Protein AF-A0A401PCK9-F1 (afdb_monomer)

Nearest PDB structures (foldseek):
  6ysl-assembly1_C  TM=2.835E-01  e=2.774E+00  Bacillus subtilis subsp. subtilis str. 168

Radius of gyration: 21.52 Å; Cα contacts (8 Å, |Δi|>4): 131; chains: 1; bounding box: 52×56×53 Å

Organism: Scyliorhinus torazame (NCBI:txid75743)

Structure (mmCIF, N/CA/C/O backbone):
data_AF-A0A401PCK9-F1
#
_entry.id   AF-A0A401PCK9-F1
#
loop_
_atom_site.group_PDB
_atom_site.id
_atom_site.type_symbol
_atom_site.label_atom_id
_atom_site.label_alt_id
_atom_site.label_comp_id
_atom_site.label_asym_id
_atom_site.label_entity_id
_atom_site.label_seq_id
_atom_site.pdbx_PDB_ins_code
_atom_site.Cartn_x
_atom_site.Cartn_y
_atom_site.Cartn_z
_atom_site.occupancy
_atom_site.B_iso_or_equiv
_atom_site.auth_seq_id
_atom_site.auth_comp_id
_atom_site.auth_asym_id
_atom_site.auth_atom_id
_atom_site.pdbx_PDB_model_num
ATOM 1 N N . MET A 1 1 ? -0.688 10.732 -15.280 1.00 54.59 1 MET A N 1
ATOM 2 C CA . MET A 1 1 ? -0.640 11.446 -13.980 1.00 54.59 1 MET A CA 1
ATOM 3 C C . MET A 1 1 ? -1.470 10.743 -12.909 1.00 54.59 1 MET A C 1
ATOM 5 O O . MET A 1 1 ? -0.905 10.437 -11.878 1.00 54.59 1 MET A O 1
ATOM 9 N N . PHE A 1 2 ? -2.754 10.419 -13.113 1.00 67.50 2 PHE A N 1
ATOM 10 C CA . PHE A 1 2 ? -3.545 9.745 -12.060 1.00 67.50 2 PHE A CA 1
ATOM 11 C C . PHE A 1 2 ? -3.140 8.286 -11.772 1.00 67.50 2 PHE A C 1
ATOM 13 O O . PHE A 1 2 ? -3.312 7.816 -10.654 1.00 67.50 2 PHE A O 1
ATOM 20 N N . THR A 1 3 ? -2.485 7.621 -12.725 1.00 71.81 3 THR A N 1
ATOM 21 C CA . THR A 1 3 ? -2.000 6.238 -12.604 1.00 71.81 3 THR A CA 1
ATOM 22 C C . THR A 1 3 ? -0.898 6.026 -11.563 1.00 71.81 3 THR A C 1
ATOM 24 O O . THR A 1 3 ? -0.708 4.899 -11.126 1.00 71.81 3 THR A O 1
ATOM 27 N N . VAL A 1 4 ? -0.185 7.075 -11.123 1.00 85.19 4 VAL A N 1
ATOM 28 C CA . VAL A 1 4 ? 0.863 6.934 -10.089 1.00 85.19 4 VAL A CA 1
ATOM 29 C C . VAL A 1 4 ? 0.316 7.024 -8.665 1.00 85.19 4 VAL A C 1
ATOM 31 O O . VAL A 1 4 ? 1.001 6.658 -7.713 1.00 85.19 4 VAL A O 1
ATOM 34 N N . VAL A 1 5 ? -0.914 7.519 -8.495 1.00 87.62 5 VAL A N 1
ATOM 35 C CA . VAL A 1 5 ? -1.507 7.729 -7.169 1.00 87.62 5 VAL A CA 1
ATOM 36 C C . VAL A 1 5 ? -1.658 6.411 -6.395 1.00 87.62 5 VAL A C 1
ATOM 38 O O . VAL A 1 5 ? -1.273 6.401 -5.226 1.00 87.62 5 VAL A O 1
ATOM 41 N N . PRO A 1 6 ? -2.120 5.293 -6.995 1.00 87.19 6 PRO A N 1
ATOM 42 C CA . PRO A 1 6 ? -2.115 3.984 -6.339 1.00 87.19 6 PRO A CA 1
ATOM 43 C C . PRO A 1 6 ? -0.727 3.562 -5.842 1.00 87.19 6 PRO A C 1
ATOM 45 O O . PRO A 1 6 ? -0.584 3.175 -4.686 1.00 87.19 6 PRO A O 1
ATOM 48 N N . THR A 1 7 ? 0.314 3.720 -6.663 1.00 89.75 7 THR A N 1
ATOM 49 C CA . THR A 1 7 ? 1.704 3.412 -6.287 1.00 89.75 7 THR A CA 1
ATOM 50 C C . THR A 1 7 ? 2.162 4.237 -5.087 1.00 89.75 7 THR A C 1
ATOM 52 O O . THR A 1 7 ? 2.771 3.702 -4.163 1.00 89.75 7 THR A O 1
ATOM 55 N N . ILE A 1 8 ? 1.822 5.530 -5.053 1.00 91.88 8 ILE A N 1
ATOM 56 C CA . ILE A 1 8 ? 2.106 6.402 -3.904 1.00 91.88 8 ILE A CA 1
ATOM 57 C C . ILE A 1 8 ? 1.331 5.923 -2.668 1.00 91.88 8 ILE A C 1
ATOM 59 O O . ILE A 1 8 ? 1.905 5.827 -1.587 1.00 91.88 8 ILE A O 1
ATOM 63 N N . CYS A 1 9 ? 0.049 5.575 -2.810 1.00 91.56 9 CYS A N 1
ATOM 64 C CA . CYS A 1 9 ? -0.764 5.055 -1.706 1.00 91.56 9 CYS A CA 1
ATOM 65 C C . CYS A 1 9 ? -0.157 3.781 -1.115 1.00 91.56 9 CYS A C 1
ATOM 67 O O . CYS A 1 9 ? -0.025 3.677 0.102 1.00 91.56 9 CYS A O 1
ATOM 69 N N . PHE A 1 10 ? 0.260 2.850 -1.971 1.00 90.62 10 PHE A N 1
ATOM 70 C CA . PHE A 1 10 ? 0.933 1.629 -1.549 1.00 90.62 10 PHE A CA 1
ATOM 71 C C . PHE A 1 10 ? 2.265 1.930 -0.849 1.00 90.62 10 PHE A C 1
ATOM 73 O O . PHE A 1 10 ? 2.509 1.435 0.249 1.00 90.62 10 PHE A O 1
ATOM 80 N N . GLY A 1 11 ? 3.096 2.801 -1.432 1.00 91.94 11 GLY A N 1
ATOM 81 C CA . GLY A 1 11 ? 4.399 3.167 -0.870 1.00 91.94 11 GLY A CA 1
ATOM 82 C C . GLY A 1 11 ? 4.316 3.841 0.504 1.00 91.94 11 GLY A C 1
ATOM 83 O O . GLY A 1 11 ? 5.174 3.614 1.352 1.00 91.94 11 GLY A O 1
ATOM 84 N N . PHE A 1 12 ? 3.272 4.633 0.762 1.00 92.19 12 PHE A N 1
ATOM 85 C CA . PHE A 1 12 ? 3.059 5.319 2.046 1.00 92.19 12 PHE A CA 1
ATOM 86 C C . PHE A 1 12 ? 2.080 4.597 2.987 1.00 92.19 12 PHE A C 1
ATOM 88 O O . PHE A 1 12 ? 1.653 5.155 4.003 1.00 92.19 12 PHE A O 1
ATOM 95 N N . GLN A 1 13 ? 1.726 3.344 2.702 1.00 91.50 13 GLN A N 1
ATOM 96 C CA . GLN A 1 13 ? 0.877 2.551 3.584 1.00 91.50 13 GLN A CA 1
ATOM 97 C C . GLN A 1 13 ? 1.653 2.090 4.829 1.00 91.50 13 GLN A C 1
ATOM 99 O O . GLN A 1 13 ? 2.280 1.035 4.851 1.00 91.50 13 GLN A O 1
ATOM 104 N N . CYS A 1 14 ? 1.564 2.862 5.913 1.00 90.50 14 CYS A N 1
ATOM 105 C CA . CYS A 1 14 ? 2.143 2.503 7.216 1.00 90.50 14 CYS A CA 1
ATOM 106 C C . CYS A 1 14 ? 1.106 2.370 8.346 1.00 90.50 14 CYS A C 1
ATOM 108 O O . CYS A 1 14 ? 1.444 1.998 9.472 1.00 90.50 14 CYS A O 1
ATOM 110 N N . HIS A 1 15 ? -0.159 2.704 8.078 1.00 89.44 15 HIS A N 1
ATOM 111 C CA . HIS A 1 15 ? -1.202 2.812 9.101 1.00 89.44 15 HIS A CA 1
ATOM 112 C C . HIS A 1 15 ? -1.562 1.465 9.747 1.00 89.44 15 HIS A C 1
ATOM 114 O O . HIS A 1 15 ? -1.910 1.452 10.924 1.00 89.44 15 HIS A O 1
ATOM 120 N N . GLU A 1 16 ? -1.386 0.341 9.050 1.00 85.00 16 GLU A N 1
ATOM 121 C CA . GLU A 1 16 ? -1.619 -1.012 9.585 1.00 85.00 16 GLU A CA 1
ATOM 122 C C . GLU A 1 16 ? -0.801 -1.298 10.857 1.00 85.00 16 GLU A C 1
ATOM 124 O O . GLU A 1 16 ? -1.295 -1.868 11.828 1.00 85.00 16 GLU A O 1
ATOM 129 N N . ALA A 1 17 ? 0.449 -0.829 10.906 1.00 87.25 17 ALA A N 1
ATOM 130 C CA . ALA A 1 17 ? 1.318 -1.011 12.068 1.00 87.25 17 ALA A CA 1
ATOM 131 C C . ALA A 1 17 ? 1.144 0.090 13.128 1.00 87.25 17 ALA A C 1
ATOM 133 O O . ALA A 1 17 ? 1.664 -0.029 14.240 1.00 87.25 17 ALA A O 1
ATOM 134 N N . SER A 1 18 ? 0.420 1.167 12.810 1.00 89.00 18 SER A N 1
ATOM 135 C CA . SER A 1 18 ? 0.382 2.381 13.631 1.00 89.00 18 SER A CA 1
ATOM 136 C C . SER A 1 18 ? -0.155 2.138 15.040 1.00 89.00 18 SER A C 1
ATOM 138 O O . SER A 1 18 ? 0.431 2.618 16.008 1.00 89.00 18 SER A O 1
ATOM 140 N N . VAL A 1 19 ? -1.210 1.331 15.177 1.00 88.19 19 VAL A N 1
ATOM 141 C CA . VAL A 1 19 ? -1.826 1.003 16.471 1.00 88.19 19 VAL A CA 1
ATOM 142 C C . VAL A 1 19 ? -0.868 0.194 17.344 1.00 88.19 19 VAL A C 1
ATOM 144 O O . VAL A 1 19 ? -0.685 0.508 18.523 1.00 88.19 19 VAL A O 1
ATOM 147 N N . ALA A 1 20 ? -0.206 -0.812 16.766 1.00 87.75 20 ALA A N 1
ATOM 148 C CA . ALA A 1 20 ? 0.771 -1.631 17.477 1.00 87.75 20 ALA A CA 1
ATOM 149 C C . ALA A 1 20 ? 1.975 -0.789 17.932 1.00 87.75 20 ALA A C 1
ATOM 151 O O . ALA A 1 20 ? 2.364 -0.851 19.103 1.00 87.75 20 ALA A O 1
ATOM 152 N N . ILE A 1 21 ? 2.506 0.063 17.048 1.00 90.75 21 ILE A N 1
ATOM 153 C CA . ILE A 1 21 ? 3.607 0.981 17.364 1.00 90.75 21 ILE A CA 1
ATOM 154 C C . ILE A 1 21 ? 3.182 1.943 18.475 1.00 90.75 21 ILE A C 1
ATOM 156 O O . ILE A 1 21 ? 3.871 2.037 19.490 1.00 90.75 21 ILE A O 1
ATOM 160 N N . TYR A 1 22 ? 2.023 2.592 18.337 1.00 92.25 22 TYR A N 1
ATOM 161 C CA . TYR A 1 22 ? 1.493 3.529 19.326 1.00 92.25 22 TYR A CA 1
ATOM 162 C C . TYR A 1 22 ? 1.326 2.875 20.703 1.00 92.25 22 TYR A C 1
ATOM 164 O O . TYR A 1 22 ? 1.751 3.436 21.717 1.00 92.25 22 TYR A O 1
ATOM 172 N N . SER A 1 23 ? 0.781 1.655 20.746 1.00 91.38 23 SER A N 1
ATOM 173 C CA . SER A 1 23 ? 0.626 0.885 21.985 1.00 91.38 23 SER A CA 1
ATOM 174 C C . SER A 1 23 ? 1.968 0.517 22.634 1.00 91.38 23 SER A C 1
ATOM 176 O O . SER A 1 23 ? 2.069 0.462 23.862 1.00 91.38 23 SER A O 1
ATOM 178 N N . SER A 1 24 ? 3.021 0.350 21.834 1.00 92.06 24 SER A N 1
ATOM 179 C CA . SER A 1 24 ? 4.366 -0.010 22.298 1.00 92.06 24 SER A CA 1
ATOM 180 C C . SER A 1 24 ? 5.204 1.200 22.726 1.00 92.06 24 SER A C 1
ATOM 182 O O . SER A 1 24 ? 6.251 1.036 23.353 1.00 92.06 24 SER A O 1
ATOM 184 N N . MET A 1 25 ? 4.767 2.430 22.434 1.00 92.44 25 MET A N 1
ATOM 185 C CA . MET A 1 25 ? 5.509 3.631 22.817 1.00 92.44 25 MET A CA 1
ATOM 186 C C . MET A 1 25 ? 5.483 3.865 24.328 1.00 92.44 25 MET A C 1
ATOM 188 O O . MET A 1 25 ? 4.434 3.819 24.975 1.00 92.44 25 MET A O 1
ATOM 192 N N . ARG A 1 26 ? 6.644 4.242 24.879 1.00 93.75 26 ARG A N 1
ATOM 193 C CA . ARG A 1 26 ? 6.779 4.650 26.286 1.00 93.75 26 ARG A CA 1
ATOM 194 C C . ARG A 1 26 ? 5.942 5.889 26.616 1.00 93.75 26 ARG A C 1
ATOM 196 O O . ARG A 1 26 ? 5.363 5.969 27.693 1.00 93.75 26 ARG A O 1
ATOM 203 N N . ASN A 1 27 ? 5.892 6.863 25.707 1.00 92.50 27 ASN A N 1
ATOM 204 C CA . ASN A 1 27 ? 5.105 8.084 25.868 1.00 92.50 27 ASN A CA 1
ATOM 205 C C . ASN A 1 27 ? 3.959 8.101 24.850 1.00 92.50 27 ASN A C 1
ATOM 207 O O . ASN A 1 27 ? 4.177 8.389 23.677 1.00 92.50 27 ASN A O 1
ATOM 211 N N . ARG A 1 28 ? 2.740 7.828 25.325 1.00 93.19 28 ARG A N 1
ATOM 212 C CA . ARG A 1 28 ? 1.525 7.697 24.503 1.00 93.19 28 ARG A CA 1
ATOM 213 C C . ARG A 1 28 ? 0.746 9.011 24.329 1.00 93.19 28 ARG A C 1
ATOM 215 O O . ARG A 1 28 ? -0.429 8.991 23.971 1.00 93.19 28 ARG A O 1
ATOM 222 N N . LYS A 1 29 ? 1.357 10.174 24.584 1.00 94.44 29 LYS A N 1
ATOM 223 C CA . LYS A 1 29 ? 0.708 11.473 24.321 1.00 94.44 29 LYS A CA 1
ATOM 224 C C . LYS A 1 29 ? 0.431 11.638 22.823 1.00 94.44 29 LYS A C 1
ATOM 226 O O . LYS A 1 29 ? 1.327 11.433 22.009 1.00 94.44 29 LYS A O 1
ATOM 231 N N . LEU A 1 30 ? -0.780 12.078 22.472 1.00 91.88 30 LEU A N 1
ATOM 232 C CA . LEU A 1 30 ? -1.199 12.243 21.074 1.00 91.88 30 LEU A CA 1
ATOM 233 C C . LEU A 1 30 ? -0.306 13.228 20.304 1.00 91.88 30 LEU A C 1
ATOM 235 O O . LEU A 1 30 ? 0.069 12.957 19.171 1.00 91.88 30 LEU A O 1
ATOM 239 N N . SER A 1 31 ? 0.105 14.332 20.933 1.00 94.12 31 SER A N 1
ATOM 240 C CA . SER A 1 31 ? 1.025 15.299 20.318 1.00 94.12 31 SER A CA 1
ATOM 241 C C . SER A 1 31 ? 2.385 14.688 19.974 1.00 94.12 31 SER A C 1
ATOM 243 O O . SER A 1 31 ? 2.948 14.982 18.924 1.00 94.12 31 SER A O 1
ATOM 245 N N . HIS A 1 32 ? 2.894 13.800 20.831 1.00 94.00 32 HIS A N 1
ATOM 246 C CA . HIS A 1 32 ? 4.152 13.100 20.589 1.00 94.00 32 HIS A CA 1
ATOM 247 C C . HIS A 1 32 ? 4.010 12.067 19.466 1.00 94.00 32 HIS A C 1
ATOM 249 O O . HIS A 1 32 ? 4.867 11.995 18.591 1.00 94.00 32 HIS A O 1
ATOM 255 N N . TRP A 1 33 ? 2.902 11.323 19.452 1.00 94.44 33 TRP A N 1
ATOM 256 C CA . TRP A 1 33 ? 2.575 10.397 18.368 1.00 94.44 33 TRP A CA 1
ATOM 257 C C . TRP A 1 33 ? 2.499 11.098 17.006 1.00 94.44 33 TRP A C 1
ATOM 259 O O . TRP A 1 33 ? 3.117 10.636 16.047 1.00 94.44 33 TRP A O 1
ATOM 269 N N . ILE A 1 34 ? 1.787 12.228 16.934 1.00 94.38 34 ILE A N 1
ATOM 270 C CA . ILE A 1 34 ? 1.661 13.024 15.706 1.00 94.38 34 ILE A CA 1
ATOM 271 C C . ILE A 1 34 ? 3.038 13.508 15.251 1.00 94.38 34 ILE A C 1
ATOM 273 O O . ILE A 1 34 ? 3.374 13.347 14.083 1.00 94.38 34 ILE A O 1
ATOM 277 N N . LEU A 1 35 ? 3.855 14.042 16.166 1.00 95.38 35 LEU A N 1
ATOM 278 C CA . LEU A 1 35 ? 5.199 14.518 15.838 1.00 95.38 35 LEU A CA 1
ATOM 279 C C . LEU A 1 35 ? 6.074 13.403 15.250 1.00 95.38 35 LEU A C 1
ATOM 281 O O . LEU A 1 35 ? 6.650 13.594 14.183 1.00 95.38 35 LEU A O 1
ATOM 285 N N . ILE A 1 36 ? 6.153 12.243 15.914 1.00 94.94 36 ILE A N 1
ATOM 286 C CA . ILE A 1 36 ? 6.943 11.102 15.423 1.00 94.94 36 ILE A CA 1
ATOM 287 C C . ILE A 1 36 ? 6.430 10.661 14.051 1.00 94.94 36 ILE A C 1
ATOM 289 O O . ILE A 1 36 ? 7.220 10.522 13.124 1.00 94.94 36 ILE A O 1
ATOM 293 N N . SER A 1 37 ? 5.114 10.499 13.906 1.00 94.44 37 SER A N 1
ATOM 294 C CA . SER A 1 37 ? 4.505 10.034 12.657 1.00 94.44 37 SER A CA 1
ATOM 295 C C . SER A 1 37 ? 4.802 10.980 11.494 1.00 94.44 37 SER A C 1
ATOM 297 O O . SER A 1 37 ? 5.220 10.533 10.430 1.00 94.44 37 SER A O 1
ATOM 299 N N . VAL A 1 38 ? 4.648 12.293 11.698 1.00 95.69 38 VAL A N 1
ATOM 300 C CA . VAL A 1 38 ? 4.929 13.305 10.668 1.00 95.69 38 VAL A CA 1
ATOM 301 C C . VAL A 1 38 ? 6.409 13.306 10.291 1.00 95.69 38 VAL A C 1
ATOM 303 O O . VAL A 1 38 ? 6.727 13.304 9.104 1.00 95.69 38 VAL A O 1
ATOM 306 N N . LEU A 1 39 ? 7.319 13.255 11.267 1.00 96.69 39 LEU A N 1
ATOM 307 C CA . LEU A 1 39 ? 8.759 13.208 10.993 1.00 96.69 39 LEU A CA 1
ATOM 308 C C . LEU A 1 39 ? 9.153 11.941 10.223 1.00 96.69 39 LEU A C 1
ATOM 310 O O . LEU A 1 39 ? 9.923 12.026 9.267 1.00 96.69 39 LEU A O 1
ATOM 314 N N . SER A 1 40 ? 8.592 10.784 10.585 1.00 95.81 40 SER A N 1
ATOM 315 C CA . SER A 1 40 ? 8.800 9.533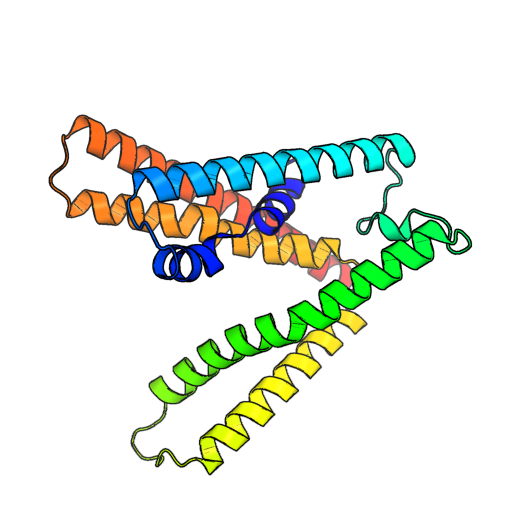 9.852 1.00 95.81 40 SER A CA 1
ATOM 316 C C . SER A 1 40 ? 8.291 9.625 8.413 1.00 95.81 40 SER A C 1
ATOM 318 O O . SER A 1 40 ? 9.006 9.229 7.496 1.00 95.81 40 SER A O 1
ATOM 320 N N . MET A 1 41 ? 7.105 10.197 8.187 1.00 95.25 41 MET A N 1
ATOM 321 C CA . MET A 1 41 ? 6.557 10.363 6.835 1.00 95.25 41 MET A CA 1
ATOM 322 C C . MET A 1 41 ? 7.374 11.336 5.982 1.00 95.25 41 MET A C 1
ATOM 324 O O . MET A 1 41 ? 7.590 11.068 4.802 1.00 95.25 41 MET A O 1
ATOM 328 N N . ILE A 1 42 ? 7.882 12.428 6.565 1.00 97.00 42 ILE A N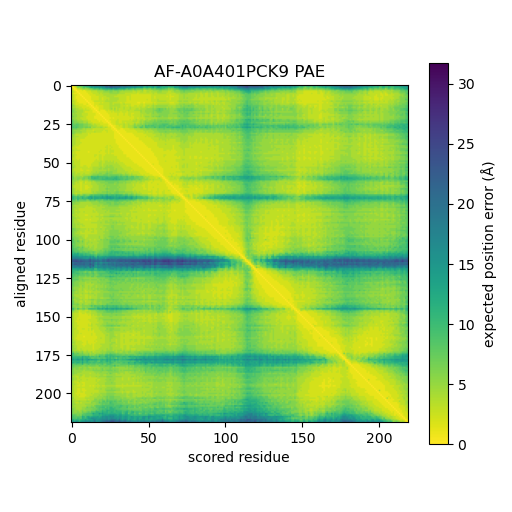 1
ATOM 329 C CA . ILE A 1 42 ? 8.790 13.351 5.868 1.00 97.00 42 ILE A CA 1
ATOM 330 C C . ILE A 1 42 ? 10.085 12.630 5.476 1.00 97.00 42 ILE A C 1
ATOM 332 O O . ILE A 1 42 ? 10.540 12.771 4.344 1.00 97.00 42 ILE A O 1
ATOM 336 N N . ALA A 1 43 ? 10.661 11.824 6.371 1.00 97.19 43 ALA A N 1
ATOM 337 C CA . ALA A 1 43 ? 11.854 11.043 6.057 1.00 97.19 43 ALA A CA 1
ATOM 338 C C . ALA A 1 43 ? 11.604 10.045 4.910 1.00 97.19 43 ALA A C 1
ATOM 340 O O . ALA A 1 43 ? 12.394 9.997 3.967 1.00 97.19 43 ALA A O 1
ATOM 341 N N . CYS A 1 44 ? 10.484 9.312 4.938 1.00 96.50 44 CYS A N 1
ATOM 342 C CA . CYS A 1 44 ? 10.072 8.430 3.840 1.00 96.50 44 CYS A CA 1
ATOM 343 C C . CYS A 1 44 ? 9.914 9.200 2.523 1.00 96.50 44 CYS A C 1
ATOM 345 O O . CYS A 1 44 ? 10.450 8.778 1.501 1.00 96.50 44 CYS A O 1
ATOM 347 N N . LEU A 1 45 ? 9.248 10.359 2.554 1.00 96.44 45 LEU A N 1
ATOM 348 C CA . LEU A 1 45 ? 9.061 11.212 1.382 1.00 96.44 45 LEU A CA 1
ATOM 349 C C . LEU A 1 45 ? 10.388 11.647 0.770 1.00 96.44 45 LEU A C 1
ATOM 351 O O . LEU A 1 45 ? 10.541 11.571 -0.448 1.00 96.44 45 LEU A O 1
ATOM 355 N N . LEU A 1 46 ? 11.346 12.071 1.591 1.00 97.56 46 LEU A N 1
ATOM 356 C CA . LEU A 1 46 ? 12.665 12.473 1.112 1.00 97.56 46 LEU A CA 1
ATOM 357 C C . LEU A 1 46 ? 13.408 11.295 0.480 1.00 97.56 46 LEU A C 1
ATOM 359 O O . LEU A 1 46 ? 13.903 11.431 -0.635 1.00 97.56 46 LEU A O 1
ATOM 363 N N . ILE A 1 47 ? 13.441 10.134 1.139 1.00 96.94 47 ILE A N 1
ATOM 364 C CA . ILE A 1 47 ? 14.132 8.942 0.622 1.00 96.94 47 ILE A CA 1
ATOM 365 C C . ILE A 1 47 ? 13.511 8.483 -0.703 1.00 96.94 47 ILE A C 1
ATOM 367 O O . ILE A 1 47 ? 14.241 8.246 -1.668 1.00 96.94 47 ILE A O 1
ATOM 371 N N . TYR A 1 48 ? 12.182 8.399 -0.784 1.00 95.31 48 TYR A N 1
ATOM 372 C CA . TYR A 1 48 ? 11.489 7.998 -2.011 1.00 95.31 48 TYR A CA 1
ATOM 373 C C . TYR A 1 48 ? 11.677 9.015 -3.133 1.00 95.31 48 TYR A C 1
ATOM 375 O O . TYR A 1 48 ? 11.965 8.624 -4.261 1.00 95.31 48 TYR A O 1
ATOM 383 N N . SER A 1 49 ? 11.596 10.312 -2.826 1.00 95.44 49 SER A N 1
ATOM 384 C CA . SER A 1 49 ? 11.800 11.367 -3.826 1.00 95.44 49 SER A CA 1
ATOM 385 C C . SER A 1 49 ? 13.228 11.358 -4.358 1.00 95.44 49 SER A C 1
ATOM 387 O O . SER A 1 49 ? 13.424 11.407 -5.565 1.00 95.44 49 SER A O 1
ATOM 389 N N . ILE A 1 50 ? 14.230 11.254 -3.480 1.00 96.50 50 ILE A N 1
ATOM 390 C CA . ILE A 1 50 ? 15.643 11.187 -3.874 1.00 96.50 50 ILE A CA 1
ATOM 391 C C . ILE A 1 50 ? 15.886 9.962 -4.757 1.00 96.50 50 ILE A C 1
ATOM 393 O O . ILE A 1 50 ? 16.447 10.097 -5.841 1.00 96.50 50 ILE A O 1
ATOM 397 N N . THR A 1 51 ? 15.414 8.789 -4.333 1.00 93.44 51 THR A N 1
ATOM 398 C CA . THR A 1 51 ? 15.592 7.538 -5.087 1.00 93.44 51 THR A CA 1
ATOM 399 C C . THR A 1 51 ? 14.915 7.611 -6.457 1.00 93.44 51 THR A C 1
ATOM 401 O O . THR A 1 51 ? 15.536 7.286 -7.466 1.00 93.44 51 THR A O 1
ATOM 404 N N . GLY A 1 52 ? 13.675 8.108 -6.518 1.00 93.00 52 GLY A N 1
ATOM 405 C CA . GLY A 1 52 ? 12.942 8.283 -7.772 1.00 93.00 52 GLY A CA 1
ATOM 406 C C . GLY A 1 52 ? 13.583 9.313 -8.706 1.00 93.00 52 GLY A C 1
ATOM 407 O O . GLY A 1 52 ? 13.701 9.061 -9.903 1.00 93.00 52 GLY A O 1
ATOM 408 N N . MET A 1 53 ? 14.060 10.443 -8.170 1.00 94.38 53 MET A N 1
ATOM 409 C CA . MET A 1 53 ? 14.766 11.463 -8.953 1.00 94.38 53 MET A CA 1
ATOM 410 C C . MET A 1 53 ? 16.057 10.916 -9.559 1.00 94.38 53 MET A C 1
ATOM 412 O O . MET A 1 53 ? 16.273 11.082 -10.755 1.00 94.38 53 MET A O 1
ATOM 416 N N . TYR A 1 54 ? 16.906 10.248 -8.770 1.00 93.62 54 TYR A N 1
ATOM 417 C CA . TYR A 1 54 ? 18.141 9.663 -9.298 1.00 93.62 54 TYR A CA 1
ATOM 418 C C . TYR A 1 54 ? 17.867 8.540 -10.300 1.00 93.62 54 TYR A C 1
ATOM 420 O O . TYR A 1 54 ? 18.563 8.466 -11.311 1.00 93.62 54 TYR A O 1
ATOM 428 N N . GLY A 1 55 ? 16.835 7.721 -10.083 1.00 93.19 55 GLY A N 1
ATOM 429 C CA . GLY A 1 55 ? 16.428 6.716 -11.063 1.00 93.19 55 GLY A CA 1
ATOM 430 C C . GLY A 1 55 ? 16.050 7.333 -12.403 1.00 93.19 55 GLY A C 1
ATOM 431 O O . GLY A 1 55 ? 16.590 6.944 -13.437 1.00 93.19 55 GLY A O 1
ATOM 432 N N . TYR A 1 56 ? 15.210 8.368 -12.379 1.00 92.94 56 TYR A N 1
ATOM 433 C CA . TYR A 1 56 ? 14.811 9.078 -13.591 1.00 92.94 56 TYR A CA 1
ATOM 434 C C . TYR A 1 56 ? 15.979 9.814 -14.261 1.00 92.94 56 TYR A C 1
ATOM 436 O O . TYR A 1 56 ? 16.107 9.783 -15.478 1.00 92.94 56 TYR A O 1
ATOM 444 N N . LEU A 1 57 ? 16.870 10.452 -13.497 1.00 94.88 57 LEU A N 1
ATOM 445 C CA . LEU A 1 57 ? 18.051 11.115 -14.065 1.00 94.88 57 LEU A CA 1
ATOM 446 C C . LEU A 1 57 ? 19.044 10.125 -14.696 1.00 94.88 57 LEU A C 1
ATOM 448 O O . LEU A 1 57 ? 19.766 10.511 -15.610 1.00 94.88 57 LEU A O 1
ATOM 452 N N . THR A 1 58 ? 19.088 8.876 -14.220 1.00 93.31 58 THR A N 1
ATOM 453 C CA . THR A 1 58 ? 20.009 7.848 -14.734 1.00 93.31 58 THR A CA 1
ATOM 454 C C . THR A 1 58 ? 19.471 7.173 -15.995 1.00 93.31 58 THR A C 1
ATOM 456 O O . THR A 1 58 ? 20.217 6.997 -16.953 1.00 93.31 58 THR A O 1
ATOM 459 N N . PHE A 1 59 ? 18.186 6.809 -16.003 1.00 93.31 59 PHE A N 1
ATOM 460 C CA . PHE A 1 59 ? 17.585 5.971 -17.052 1.00 93.31 59 PHE A CA 1
ATOM 461 C C . PHE A 1 59 ? 16.555 6.701 -17.922 1.00 93.31 59 PHE A C 1
ATOM 463 O O . PHE A 1 59 ? 16.090 6.163 -18.923 1.00 93.31 59 PHE A O 1
ATOM 470 N N . GLY A 1 60 ? 16.182 7.930 -17.565 1.00 92.31 60 GLY A N 1
ATOM 471 C CA . GLY A 1 60 ? 15.179 8.705 -18.286 1.00 92.31 60 GLY A CA 1
ATOM 472 C C . GLY A 1 60 ? 13.819 8.008 -18.314 1.00 92.31 60 GLY A C 1
ATOM 473 O O . GLY A 1 60 ? 13.294 7.578 -17.287 1.00 92.31 60 GLY A O 1
ATOM 474 N N . THR A 1 61 ? 13.239 7.923 -19.510 1.00 89.50 61 THR A N 1
ATOM 475 C CA . THR A 1 61 ? 11.938 7.286 -19.757 1.00 89.50 61 THR A CA 1
ATOM 476 C C . THR A 1 61 ? 11.996 5.764 -19.809 1.00 89.50 61 THR A C 1
ATOM 478 O O . THR A 1 61 ? 10.945 5.137 -19.733 1.00 89.50 61 THR A O 1
ATOM 481 N N . ASP A 1 62 ? 13.191 5.180 -19.905 1.00 90.62 62 ASP A N 1
ATOM 482 C CA . ASP A 1 62 ? 13.386 3.736 -20.085 1.00 90.62 62 ASP A CA 1
ATOM 483 C C . ASP A 1 62 ? 13.563 3.000 -18.744 1.00 90.62 62 ASP A C 1
ATOM 485 O O . ASP A 1 62 ? 13.946 1.831 -18.704 1.00 90.62 62 ASP A O 1
ATOM 489 N N . VAL A 1 63 ? 13.299 3.685 -17.626 1.00 91.31 63 VAL A N 1
ATOM 490 C CA . VAL A 1 63 ? 13.365 3.100 -16.286 1.00 91.31 63 VAL A CA 1
ATOM 491 C C . VAL A 1 63 ? 12.332 1.980 -16.137 1.00 91.31 63 VAL A C 1
ATOM 493 O O . VAL A 1 63 ? 11.135 2.172 -16.360 1.00 91.31 63 VAL A O 1
ATOM 496 N N . ALA A 1 64 ? 12.795 0.800 -15.736 1.00 90.75 64 ALA A N 1
ATOM 497 C CA . ALA A 1 64 ? 11.918 -0.321 -15.436 1.00 90.75 64 ALA A CA 1
ATOM 498 C C . ALA A 1 64 ? 11.153 -0.091 -14.121 1.00 90.75 64 ALA A C 1
ATOM 500 O O . ALA A 1 64 ? 11.595 0.640 -13.234 1.00 90.75 64 ALA A O 1
ATOM 501 N N . ALA A 1 65 ? 10.021 -0.782 -13.977 1.00 87.81 65 ALA A N 1
ATOM 502 C CA . ALA A 1 65 ? 9.210 -0.792 -12.760 1.00 87.81 65 ALA A CA 1
ATOM 503 C C . ALA A 1 65 ? 10.016 -1.128 -11.496 1.00 87.81 65 ALA A C 1
ATOM 505 O O . ALA A 1 65 ? 9.871 -0.486 -10.455 1.00 87.81 65 ALA A O 1
ATOM 506 N N . ASP A 1 66 ? 10.894 -2.126 -11.616 1.00 90.44 66 ASP A N 1
ATOM 507 C CA . ASP A 1 66 ? 11.966 -2.381 -10.667 1.00 90.44 66 ASP A CA 1
ATOM 508 C C . ASP A 1 66 ? 13.246 -1.707 -11.172 1.00 90.44 66 ASP A C 1
ATOM 510 O O . ASP A 1 66 ? 13.885 -2.157 -12.127 1.00 90.44 66 ASP A O 1
ATOM 514 N N . ILE A 1 67 ? 13.644 -0.627 -10.504 1.00 91.19 67 ILE A N 1
ATOM 515 C CA . ILE A 1 67 ? 14.848 0.131 -10.852 1.00 91.19 67 ILE A CA 1
ATOM 516 C C . ILE A 1 67 ? 16.115 -0.737 -10.836 1.00 91.19 67 ILE A C 1
ATOM 518 O O . ILE A 1 67 ? 17.029 -0.494 -11.622 1.00 91.19 67 ILE A O 1
ATOM 522 N N . LEU A 1 68 ? 16.180 -1.782 -9.999 1.00 90.81 68 LEU A N 1
ATOM 523 C CA . LEU A 1 68 ? 17.341 -2.675 -9.948 1.00 90.81 68 LEU A CA 1
ATOM 524 C C . LEU A 1 68 ? 17.500 -3.488 -11.236 1.00 90.81 68 LEU A C 1
ATOM 526 O O . LEU A 1 68 ? 18.622 -3.890 -11.550 1.00 90.81 68 LEU A O 1
ATOM 530 N N . MET A 1 69 ? 16.416 -3.694 -11.989 1.00 90.25 69 MET A N 1
ATOM 531 C CA . MET A 1 69 ? 16.425 -4.355 -13.298 1.00 90.25 69 MET A CA 1
ATOM 532 C C . MET A 1 69 ? 16.889 -3.429 -14.428 1.00 90.25 69 MET A C 1
ATOM 534 O O . MET A 1 69 ? 17.220 -3.912 -15.504 1.00 90.25 69 MET A O 1
ATOM 538 N N . SER A 1 70 ? 16.951 -2.114 -14.189 1.00 92.00 70 SER A N 1
ATOM 539 C CA . SER A 1 70 ? 17.479 -1.149 -15.168 1.00 92.00 70 SER A CA 1
ATOM 540 C C . SER A 1 70 ? 19.013 -1.125 -15.200 1.00 92.00 70 SER A C 1
ATOM 542 O O . SER A 1 70 ? 19.608 -0.661 -16.170 1.00 92.00 70 SER A O 1
ATOM 544 N N . TYR A 1 71 ? 19.671 -1.625 -14.148 1.00 91.69 71 TYR A N 1
ATOM 545 C CA . TYR A 1 71 ? 21.130 -1.684 -14.063 1.00 91.69 71 TYR A CA 1
ATOM 546 C C . TYR A 1 71 ? 21.712 -2.966 -14.694 1.00 91.69 71 TYR A C 1
ATOM 548 O O . TYR A 1 71 ? 21.079 -4.022 -14.613 1.00 91.69 71 TYR A O 1
ATOM 556 N N . PRO A 1 72 ? 22.943 -2.916 -15.247 1.00 90.81 72 PRO A N 1
ATOM 557 C CA . PRO A 1 72 ? 23.618 -4.085 -15.811 1.00 90.81 72 PRO A CA 1
ATOM 558 C C . PRO A 1 72 ? 23.864 -5.211 -14.794 1.00 90.81 72 PRO A C 1
ATOM 560 O O . PRO A 1 72 ? 24.216 -4.971 -13.639 1.00 90.81 72 PRO A O 1
ATOM 563 N N . ASP A 1 73 ? 23.769 -6.463 -15.250 1.00 89.00 73 ASP A N 1
ATOM 564 C CA . ASP A 1 73 ? 23.917 -7.654 -14.397 1.00 89.00 73 ASP A CA 1
ATOM 565 C C . ASP A 1 73 ? 25.356 -7.939 -13.942 1.00 89.00 73 ASP A C 1
ATOM 567 O O . ASP A 1 73 ? 25.574 -8.738 -13.035 1.00 89.00 73 ASP A O 1
ATOM 571 N N . ASN A 1 74 ? 26.353 -7.323 -14.578 1.00 91.19 74 ASN A N 1
ATOM 572 C CA . ASN A 1 74 ? 27.774 -7.583 -14.334 1.00 91.19 74 ASN A CA 1
ATOM 573 C C . ASN A 1 74 ? 28.395 -6.677 -13.256 1.00 91.19 74 ASN A C 1
ATOM 575 O O . ASN A 1 74 ? 29.548 -6.887 -12.871 1.00 91.19 74 ASN A O 1
ATOM 579 N N . GLU A 1 75 ? 27.662 -5.685 -12.753 1.00 93.00 75 GLU A N 1
ATOM 580 C CA . GLU A 1 75 ? 28.176 -4.755 -11.753 1.00 93.00 75 GLU A CA 1
ATOM 581 C C . GLU A 1 75 ? 28.068 -5.319 -10.332 1.00 93.00 75 GLU A C 1
ATOM 583 O O . GLU A 1 75 ? 26.982 -5.531 -9.791 1.00 93.00 75 GLU A O 1
ATOM 588 N N . VAL A 1 76 ? 29.218 -5.494 -9.674 1.00 94.44 76 VAL A N 1
ATOM 589 C CA . VAL A 1 76 ? 29.307 -6.083 -8.324 1.00 94.44 76 VAL A CA 1
ATOM 590 C C . VAL A 1 76 ? 28.449 -5.331 -7.300 1.00 94.44 76 VAL A C 1
ATOM 592 O O . VAL A 1 76 ? 27.799 -5.961 -6.468 1.00 94.44 76 VAL A O 1
ATOM 595 N N . LEU A 1 77 ? 28.402 -3.995 -7.363 1.00 93.81 77 LEU A N 1
ATOM 596 C CA . LEU A 1 77 ? 27.595 -3.185 -6.442 1.00 93.81 77 LEU A CA 1
ATOM 597 C C . LEU A 1 77 ? 26.092 -3.445 -6.604 1.00 93.81 77 LEU A C 1
ATOM 599 O O . LEU A 1 77 ? 25.376 -3.538 -5.607 1.00 93.81 77 LEU A O 1
ATOM 603 N N . ILE A 1 78 ? 25.624 -3.617 -7.839 1.00 93.44 78 ILE A N 1
ATOM 604 C CA . ILE A 1 78 ? 24.220 -3.899 -8.150 1.00 93.44 78 ILE A CA 1
ATOM 605 C C . ILE A 1 78 ? 23.851 -5.313 -7.715 1.00 93.44 78 ILE A C 1
ATOM 607 O O . ILE A 1 78 ? 22.801 -5.509 -7.105 1.00 93.44 78 ILE A O 1
ATOM 611 N N . ILE A 1 79 ? 24.740 -6.287 -7.927 1.00 94.75 79 ILE A N 1
ATOM 612 C CA . ILE A 1 79 ? 24.559 -7.657 -7.429 1.00 94.75 79 ILE A CA 1
ATOM 613 C C . ILE A 1 79 ? 24.422 -7.658 -5.899 1.00 94.75 79 ILE A C 1
ATOM 615 O O . ILE A 1 79 ? 23.503 -8.280 -5.364 1.00 94.75 79 ILE A O 1
ATOM 619 N N . ILE A 1 80 ? 25.290 -6.928 -5.189 1.00 95.88 80 ILE A N 1
ATOM 620 C CA . ILE A 1 80 ? 25.198 -6.775 -3.728 1.00 95.88 80 ILE A CA 1
ATOM 621 C C . ILE A 1 80 ? 23.865 -6.121 -3.340 1.00 95.88 80 ILE A C 1
ATOM 623 O O . ILE A 1 80 ? 23.196 -6.600 -2.424 1.00 95.88 80 ILE A O 1
ATOM 627 N N . GLY A 1 81 ? 23.445 -5.067 -4.045 1.00 94.25 81 GLY A N 1
ATOM 628 C CA . GLY A 1 81 ? 22.163 -4.396 -3.816 1.00 94.25 81 GLY A CA 1
ATOM 629 C C . GLY A 1 81 ? 20.963 -5.335 -3.972 1.00 94.25 81 GLY A C 1
ATOM 630 O O . GLY A 1 81 ? 20.132 -5.424 -3.068 1.00 94.25 81 GLY A O 1
ATOM 631 N N . ARG A 1 82 ? 20.912 -6.103 -5.067 1.00 95.00 82 ARG A N 1
ATOM 632 C CA . ARG A 1 82 ? 19.874 -7.116 -5.328 1.00 95.00 82 ARG A CA 1
ATOM 633 C C . ARG A 1 82 ? 19.868 -8.213 -4.261 1.00 95.00 82 ARG A C 1
ATOM 635 O O . ARG A 1 82 ? 18.799 -8.617 -3.808 1.00 95.00 82 ARG A O 1
ATOM 642 N N . LEU A 1 83 ? 21.043 -8.656 -3.804 1.00 95.62 83 LEU A N 1
ATOM 643 C CA . LEU A 1 83 ? 21.159 -9.646 -2.730 1.00 95.62 83 LEU A CA 1
ATOM 644 C C . LEU A 1 83 ? 20.601 -9.112 -1.404 1.00 95.62 83 LEU A C 1
ATOM 646 O O . LEU A 1 83 ? 19.808 -9.793 -0.754 1.00 95.62 83 LEU A O 1
ATOM 650 N N . LEU A 1 84 ? 20.985 -7.897 -1.004 1.00 96.69 84 LEU A N 1
ATOM 651 C CA . LEU A 1 84 ? 20.497 -7.267 0.226 1.00 96.69 84 LEU A CA 1
ATOM 652 C C . LEU A 1 84 ? 18.988 -7.018 0.169 1.00 96.69 84 LEU A C 1
ATOM 654 O O . LEU A 1 84 ? 18.285 -7.283 1.147 1.00 96.69 84 LEU A O 1
ATOM 658 N N . PHE A 1 85 ? 18.483 -6.574 -0.983 1.00 94.94 85 PHE A N 1
ATOM 659 C CA . PHE A 1 85 ? 17.050 -6.445 -1.218 1.00 94.94 85 PHE A CA 1
ATOM 660 C C . PHE A 1 85 ? 16.342 -7.800 -1.058 1.00 94.94 85 PHE A C 1
ATOM 662 O O . PHE A 1 85 ? 15.401 -7.901 -0.270 1.00 94.94 85 PHE A O 1
ATOM 669 N N . GLY A 1 86 ? 16.850 -8.869 -1.676 1.00 95.88 86 GLY A N 1
ATOM 670 C CA . GLY A 1 86 ? 16.313 -10.227 -1.529 1.00 95.88 86 GLY A CA 1
ATOM 671 C C . GLY A 1 86 ? 16.298 -10.725 -0.079 1.00 95.88 86 GLY A C 1
ATOM 672 O O . GLY A 1 86 ? 15.278 -11.228 0.392 1.00 95.88 86 GLY A O 1
ATOM 673 N N . ILE A 1 87 ? 17.388 -10.522 0.668 1.00 97.12 87 ILE A N 1
ATOM 674 C CA . ILE A 1 87 ? 17.462 -10.856 2.102 1.00 97.12 87 ILE A CA 1
ATOM 675 C C . ILE A 1 87 ? 16.398 -10.084 2.895 1.00 97.12 87 ILE A C 1
ATOM 677 O O . ILE A 1 87 ? 15.745 -10.660 3.773 1.00 97.12 87 ILE A O 1
ATOM 681 N N . SER A 1 88 ? 16.186 -8.802 2.581 1.00 95.75 88 SER A N 1
ATOM 682 C CA . SER A 1 88 ? 15.160 -7.995 3.248 1.00 95.75 88 SER A CA 1
ATOM 683 C C . SER A 1 88 ? 13.754 -8.566 3.022 1.00 95.75 88 SER A C 1
ATOM 685 O O . SER A 1 88 ? 13.006 -8.742 3.986 1.00 95.75 88 SER A O 1
ATOM 687 N N . ILE A 1 89 ? 13.431 -8.973 1.789 1.00 94.69 89 ILE A N 1
ATOM 688 C CA . ILE A 1 89 ? 12.137 -9.575 1.440 1.00 94.69 89 ILE A CA 1
ATOM 689 C C . ILE A 1 89 ? 11.947 -10.923 2.141 1.00 94.69 89 ILE A C 1
ATOM 691 O O . ILE A 1 89 ? 10.901 -11.150 2.751 1.00 94.69 89 ILE A O 1
ATOM 695 N N . ILE A 1 90 ? 12.966 -11.789 2.138 1.00 95.38 90 ILE A N 1
ATOM 696 C CA . ILE A 1 90 ? 12.936 -13.087 2.837 1.00 95.38 90 ILE A CA 1
ATOM 697 C C . ILE A 1 90 ? 12.675 -12.898 4.336 1.00 95.38 90 ILE A C 1
ATOM 699 O O . ILE A 1 90 ? 11.934 -13.673 4.938 1.00 95.38 90 ILE A O 1
ATOM 703 N N . THR A 1 91 ? 13.251 -11.858 4.938 1.00 94.94 91 THR A N 1
ATOM 704 C CA . THR A 1 91 ? 13.097 -11.570 6.372 1.00 94.94 91 THR A CA 1
ATOM 705 C C . THR A 1 91 ? 11.714 -11.001 6.704 1.00 94.94 91 THR A C 1
ATOM 707 O O . THR A 1 91 ? 11.149 -11.321 7.750 1.00 94.94 91 THR A O 1
ATOM 710 N N . ILE A 1 92 ? 11.139 -10.183 5.819 1.00 93.56 92 ILE A N 1
ATOM 711 C CA . ILE A 1 92 ? 9.819 -9.563 6.014 1.00 93.56 92 ILE A CA 1
ATOM 712 C C . ILE A 1 92 ? 8.679 -10.562 5.760 1.00 93.56 92 ILE A C 1
ATOM 714 O O . ILE A 1 92 ? 7.671 -10.542 6.473 1.00 93.56 92 ILE A O 1
ATOM 718 N N . TYR A 1 93 ? 8.837 -11.467 4.791 1.00 92.62 93 TYR A N 1
ATOM 719 C CA . TYR A 1 93 ? 7.816 -12.447 4.409 1.00 92.62 93 TYR A CA 1
ATOM 720 C C . TYR A 1 93 ? 7.187 -13.226 5.584 1.00 92.62 93 TYR A C 1
ATOM 722 O O . TYR A 1 93 ? 5.957 -13.239 5.681 1.00 92.62 93 TYR A O 1
ATOM 730 N N . PRO A 1 94 ? 7.946 -13.839 6.521 1.00 91.06 94 PRO A N 1
ATOM 731 C CA . PRO A 1 94 ? 7.354 -14.578 7.637 1.00 91.06 94 PRO A CA 1
ATOM 732 C C . PRO A 1 94 ? 6.532 -13.689 8.574 1.00 91.06 94 PRO A C 1
ATOM 734 O O . PRO A 1 94 ? 5.553 -14.164 9.150 1.00 91.06 94 PRO A O 1
ATOM 737 N N . ILE A 1 95 ? 6.892 -12.410 8.715 1.00 90.81 95 ILE A N 1
ATOM 738 C CA . ILE A 1 95 ? 6.168 -11.450 9.556 1.00 90.81 95 ILE A CA 1
ATOM 739 C C . ILE A 1 95 ? 4.800 -11.156 8.933 1.00 90.81 95 ILE A C 1
ATOM 741 O O . ILE A 1 95 ? 3.776 -11.286 9.607 1.00 90.81 95 ILE A O 1
ATOM 745 N N . ILE A 1 96 ? 4.767 -10.836 7.634 1.00 90.50 96 ILE A N 1
ATOM 746 C CA . ILE A 1 96 ? 3.520 -10.560 6.901 1.00 90.50 96 ILE A CA 1
ATOM 747 C C . ILE A 1 96 ? 2.632 -11.804 6.858 1.00 90.50 96 ILE A C 1
ATOM 749 O O . ILE A 1 96 ? 1.440 -11.724 7.156 1.00 90.50 96 ILE A O 1
ATOM 753 N N . LEU A 1 97 ? 3.212 -12.967 6.551 1.00 91.00 97 LEU A N 1
ATOM 754 C CA . LEU A 1 97 ? 2.480 -14.228 6.526 1.00 91.00 97 LEU A CA 1
ATOM 755 C C . LEU A 1 97 ? 1.874 -14.535 7.897 1.00 91.00 97 LEU A C 1
ATOM 757 O O . LEU A 1 97 ? 0.728 -14.977 7.981 1.00 91.00 97 LEU A O 1
ATOM 761 N N . HIS A 1 98 ? 2.614 -14.287 8.979 1.00 88.94 98 HIS A N 1
ATOM 762 C CA . HIS A 1 98 ? 2.100 -14.473 10.330 1.00 88.94 98 HIS A CA 1
ATOM 763 C C . HIS A 1 98 ? 0.903 -13.559 10.617 1.00 88.94 98 HIS A C 1
ATOM 765 O O . HIS A 1 98 ? -0.109 -14.050 11.115 1.00 88.94 98 HIS A O 1
ATOM 771 N N . LEU A 1 99 ? 1.001 -12.268 10.284 1.00 88.50 99 LEU A N 1
ATOM 772 C CA . LEU A 1 99 ? -0.073 -11.285 10.465 1.00 88.50 99 LEU A CA 1
ATOM 773 C C . LEU A 1 99 ? -1.332 -11.680 9.682 1.00 88.50 99 LEU A C 1
ATOM 775 O O . LEU A 1 99 ? -2.395 -11.851 10.279 1.00 88.50 99 LEU A O 1
ATOM 779 N N . GLY A 1 100 ? -1.199 -11.910 8.372 1.00 88.12 100 GLY A N 1
ATOM 780 C CA . GLY A 1 100 ? -2.321 -12.283 7.506 1.00 88.12 100 GLY A CA 1
ATOM 781 C C . GLY A 1 100 ? -2.986 -13.588 7.945 1.00 88.12 100 GLY A C 1
ATOM 782 O O . GLY A 1 100 ? -4.210 -13.672 8.059 1.00 88.12 100 GLY A O 1
ATOM 783 N N . ARG A 1 101 ? -2.181 -14.598 8.294 1.00 90.88 101 ARG A N 1
ATOM 784 C CA . ARG A 1 101 ? -2.688 -15.875 8.808 1.00 90.88 101 ARG A CA 1
ATOM 785 C C . ARG A 1 101 ? -3.442 -15.706 10.123 1.00 90.88 101 ARG A C 1
ATOM 787 O O . ARG A 1 101 ? -4.472 -16.351 10.287 1.00 90.88 101 ARG A O 1
ATOM 794 N N . SER A 1 102 ? -2.943 -14.901 11.060 1.00 87.00 102 SER A N 1
ATOM 795 C CA . SER A 1 102 ? -3.599 -14.702 12.359 1.00 87.00 102 SER A CA 1
ATOM 796 C C . SER A 1 102 ? -4.987 -14.078 12.197 1.00 87.00 102 SER A C 1
ATOM 798 O O . SER A 1 102 ? -5.933 -14.573 12.807 1.00 87.00 102 SER A O 1
ATOM 800 N N . VAL A 1 103 ? -5.138 -13.097 11.299 1.00 88.56 103 VAL A N 1
ATOM 801 C CA . VAL A 1 103 ? -6.440 -12.483 10.981 1.00 88.56 103 VAL A CA 1
ATOM 802 C C . VAL A 1 103 ? -7.400 -13.500 10.356 1.00 88.56 103 VAL A C 1
ATOM 804 O O . VAL A 1 103 ? -8.533 -13.647 10.812 1.00 88.56 103 VAL A O 1
ATOM 807 N N . ILE A 1 104 ? -6.956 -14.257 9.345 1.00 89.75 104 ILE A N 1
ATOM 808 C CA . ILE A 1 104 ? -7.814 -15.260 8.691 1.00 89.75 104 ILE A CA 1
ATOM 809 C C . ILE A 1 104 ? -8.189 -16.376 9.669 1.00 89.75 104 ILE A C 1
ATOM 811 O O . ILE A 1 104 ? -9.343 -16.796 9.719 1.00 89.75 104 ILE A O 1
ATOM 815 N N . GLN A 1 105 ? -7.236 -16.844 10.475 1.00 87.88 105 GLN A N 1
ATOM 816 C CA . GLN A 1 105 ? -7.484 -17.875 11.475 1.00 87.88 105 GLN A CA 1
ATOM 817 C C . GLN A 1 105 ? -8.520 -17.408 12.506 1.00 87.88 105 GLN A C 1
ATOM 819 O O . GLN A 1 105 ? -9.419 -18.181 12.835 1.00 87.88 105 GLN A O 1
ATOM 824 N N . GLU A 1 106 ? -8.424 -16.169 12.991 1.00 86.81 106 GLU A N 1
ATOM 825 C CA . GLU A 1 106 ? -9.404 -15.594 13.916 1.00 86.81 106 GLU A CA 1
ATOM 826 C C . GLU A 1 106 ? -10.804 -15.553 13.293 1.00 86.81 106 GLU A C 1
ATOM 828 O O . GLU A 1 106 ? -11.769 -15.992 13.919 1.00 86.81 106 GLU A O 1
ATOM 833 N N . LEU A 1 107 ? -10.918 -15.123 12.033 1.00 88.00 107 LEU A N 1
ATOM 834 C CA . LEU A 1 107 ? -12.187 -15.131 11.302 1.00 88.00 107 LEU A CA 1
ATOM 835 C C . LEU A 1 107 ? -12.744 -16.554 11.146 1.00 88.00 107 LEU A C 1
ATOM 837 O O . LEU A 1 107 ? -13.916 -16.788 11.442 1.00 88.00 107 LEU A O 1
ATOM 841 N N . CYS A 1 108 ? -11.918 -17.525 10.754 1.00 86.12 108 CYS A N 1
ATOM 842 C CA . CYS A 1 108 ? -12.331 -18.925 10.627 1.00 86.12 108 CYS A CA 1
ATOM 843 C C . CYS A 1 108 ? -12.800 -19.529 11.957 1.00 86.12 108 CYS A C 1
ATOM 845 O O . CYS A 1 108 ? -13.713 -20.353 11.967 1.00 86.12 108 CYS A O 1
ATOM 847 N N . VAL A 1 109 ? -12.176 -19.151 13.076 1.00 84.06 109 VAL A N 1
ATOM 848 C CA . VAL A 1 109 ? -12.592 -19.590 14.415 1.00 84.06 109 VAL A CA 1
ATOM 849 C C . VAL A 1 109 ? -13.892 -18.901 14.831 1.00 84.06 109 VAL A C 1
ATOM 851 O O . VAL A 1 109 ? -14.774 -19.563 15.375 1.00 84.06 109 VAL A O 1
ATOM 854 N N . ARG A 1 110 ? -14.042 -17.605 14.540 1.00 84.25 110 ARG A N 1
ATOM 855 C CA . ARG A 1 110 ? -15.222 -16.806 14.897 1.00 84.25 110 ARG A CA 1
ATOM 856 C C . ARG A 1 110 ? -16.486 -17.220 14.143 1.00 84.25 110 ARG A C 1
ATOM 858 O O . ARG A 1 110 ? -17.555 -17.233 14.741 1.00 84.25 110 ARG A O 1
ATOM 865 N N . TYR A 1 111 ? -16.372 -17.563 12.861 1.00 82.81 111 TYR A N 1
ATOM 866 C CA . TYR A 1 111 ? -17.500 -17.986 12.012 1.00 82.81 111 TYR A CA 1
ATOM 867 C C . TYR A 1 111 ? -17.717 -19.501 11.981 1.00 82.81 111 TYR A C 1
ATOM 869 O O . TYR A 1 111 ? -18.442 -20.029 11.138 1.00 82.81 111 TYR A O 1
ATOM 877 N N . ARG A 1 112 ? -17.073 -20.227 12.889 1.00 77.38 112 ARG A N 1
ATOM 878 C CA . ARG A 1 112 ? -17.185 -21.675 12.960 1.00 77.38 112 ARG A CA 1
ATOM 879 C C . ARG A 1 112 ? -18.580 -22.102 13.447 1.00 77.38 112 ARG A C 1
ATOM 881 O O . ARG A 1 112 ? -19.097 -21.485 14.378 1.00 77.38 112 ARG A O 1
ATOM 888 N N . PRO A 1 113 ? -19.155 -23.195 12.910 1.00 73.25 113 PRO A N 1
ATOM 889 C CA . PRO A 1 113 ? -20.355 -23.799 13.484 1.00 73.25 113 PRO A CA 1
ATOM 890 C C . PRO A 1 113 ? -20.105 -24.213 14.942 1.00 73.25 113 PRO A C 1
ATOM 892 O O . PRO A 1 113 ? -19.052 -24.784 15.247 1.00 73.25 113 PRO A O 1
ATOM 895 N N . GLN A 1 114 ? -21.066 -23.942 15.831 1.00 69.38 114 GLN A N 1
ATOM 896 C CA . GLN A 1 114 ? -20.963 -24.227 17.274 1.00 69.38 114 GLN A CA 1
ATOM 897 C C . GLN A 1 114 ? -20.711 -25.714 17.583 1.00 69.38 114 GLN A C 1
ATOM 899 O O . GLN A 1 114 ? -20.131 -26.035 18.617 1.00 69.38 114 GLN A O 1
ATOM 904 N N . ASP A 1 115 ? -21.065 -26.605 16.658 1.00 65.38 115 ASP A N 1
ATOM 905 C CA . ASP A 1 115 ? -20.984 -28.062 16.819 1.00 65.38 115 ASP A CA 1
ATOM 906 C C . ASP A 1 115 ? -19.558 -28.619 16.707 1.00 65.38 115 ASP A C 1
ATOM 908 O O . ASP A 1 115 ? -19.293 -29.780 17.025 1.00 65.38 115 ASP A O 1
ATOM 912 N N . VAL A 1 116 ? -18.606 -27.815 16.231 1.00 69.50 116 VAL A N 1
ATOM 913 C CA . VAL A 1 116 ? -17.239 -28.276 16.001 1.00 69.50 116 VAL A CA 1
ATOM 914 C C . VAL A 1 116 ? -16.384 -27.915 17.229 1.00 69.50 116 VAL A C 1
ATOM 916 O O . VAL A 1 116 ? -16.197 -26.748 17.559 1.00 69.50 116 VAL A O 1
ATOM 919 N N . VAL A 1 117 ? -15.815 -28.910 17.921 1.00 72.88 117 VAL A N 1
ATOM 920 C CA . VAL A 1 117 ? -15.002 -28.719 19.147 1.00 72.88 117 VAL A CA 1
ATOM 921 C C . VAL A 1 117 ? -13.627 -28.137 18.821 1.00 72.88 117 VAL A C 1
ATOM 923 O O . VAL A 1 117 ? -12.905 -28.683 17.983 1.00 72.88 117 VAL A O 1
ATOM 926 N N . LEU A 1 118 ? -13.232 -27.017 19.442 1.00 74.94 118 LEU A N 1
ATOM 927 C CA . LEU A 1 118 ? -11.936 -26.366 19.177 1.00 74.94 118 LEU A CA 1
ATOM 928 C C . LEU A 1 118 ? -10.802 -27.180 19.801 1.00 74.94 118 LEU A C 1
ATOM 930 O O . LEU A 1 118 ? -10.473 -27.039 20.971 1.00 74.94 118 LEU A O 1
ATOM 934 N N . THR A 1 119 ? -10.230 -28.083 19.012 1.00 79.81 119 THR A N 1
ATOM 935 C CA . THR A 1 119 ? -9.087 -28.902 19.416 1.00 79.81 119 THR A CA 1
ATOM 936 C C . THR A 1 119 ? -7.787 -28.272 18.928 1.00 79.81 119 THR A C 1
ATOM 938 O O . THR A 1 119 ? -7.714 -27.764 17.808 1.00 79.81 119 THR A O 1
ATOM 941 N N . ALA A 1 120 ? -6.711 -28.403 19.708 1.00 81.06 120 ALA A N 1
ATOM 942 C CA . ALA A 1 120 ? -5.373 -27.950 19.308 1.00 81.06 120 ALA A CA 1
ATOM 943 C C . ALA A 1 120 ? -4.915 -28.552 17.958 1.00 81.06 120 ALA A C 1
ATOM 945 O O . ALA A 1 120 ? -4.204 -27.913 17.179 1.00 81.06 120 ALA A O 1
ATOM 946 N N . ALA A 1 121 ? -5.371 -29.771 17.643 1.00 84.06 121 ALA A N 1
ATOM 947 C CA . ALA A 1 121 ? -5.136 -30.421 16.357 1.00 84.06 121 ALA A CA 1
ATOM 948 C C . ALA A 1 121 ? -5.831 -29.706 15.184 1.00 84.06 121 ALA A C 1
ATOM 950 O O . ALA A 1 121 ? -5.238 -29.591 14.111 1.00 84.06 121 ALA A O 1
ATOM 951 N N . TYR A 1 122 ? -7.054 -29.201 15.383 1.00 83.12 122 TYR A N 1
ATOM 952 C CA . TYR A 1 122 ? -7.792 -28.442 14.371 1.00 83.12 122 TYR A CA 1
ATOM 953 C C . TYR A 1 122 ? -7.073 -27.133 14.043 1.00 83.12 122 TYR A C 1
ATOM 955 O O . TYR A 1 122 ? -6.801 -26.864 12.876 1.00 83.12 122 TYR A O 1
ATOM 963 N N . GLU A 1 123 ? -6.661 -26.367 15.056 1.00 84.12 123 GLU A N 1
ATOM 964 C CA . GLU A 1 123 ? -5.913 -25.129 14.818 1.00 84.12 123 GLU A CA 1
ATOM 965 C C . GLU A 1 123 ? -4.567 -25.370 14.133 1.00 84.12 123 GLU A C 1
ATOM 967 O O . GLU A 1 123 ? -4.150 -24.583 13.286 1.00 84.12 123 GLU A O 1
ATOM 972 N N . LYS A 1 124 ? -3.862 -26.454 14.485 1.00 87.62 124 LYS A N 1
ATOM 973 C CA . LYS A 1 124 ? -2.605 -26.816 13.818 1.00 87.62 124 LYS A CA 1
ATOM 974 C C . LYS A 1 124 ? -2.840 -27.139 12.342 1.00 87.62 124 LYS A C 1
ATOM 976 O O . LYS A 1 124 ? -2.088 -26.654 11.502 1.00 87.62 124 LYS A O 1
ATOM 981 N N . ARG A 1 125 ? -3.881 -27.917 12.023 1.00 87.44 125 ARG A N 1
ATOM 982 C CA . ARG A 1 125 ? -4.261 -28.233 10.635 1.00 87.44 125 ARG A CA 1
ATOM 983 C C . ARG A 1 125 ? -4.650 -26.977 9.862 1.00 87.44 125 ARG A C 1
ATOM 985 O O . ARG A 1 125 ? -4.147 -26.782 8.763 1.00 87.44 125 ARG A O 1
ATOM 992 N N . LEU A 1 126 ? -5.469 -26.112 10.458 1.00 88.44 126 LEU A N 1
ATOM 993 C CA . LEU A 1 126 ? -5.874 -24.843 9.859 1.00 88.44 126 LEU A CA 1
ATOM 994 C C . LEU A 1 126 ? -4.664 -23.937 9.606 1.00 88.44 126 LEU A C 1
ATOM 996 O O . LEU A 1 126 ? -4.535 -23.402 8.514 1.00 88.44 126 LEU A O 1
ATOM 1000 N N . ARG A 1 127 ? -3.726 -23.831 10.557 1.00 89.06 127 ARG A N 1
ATOM 1001 C CA . ARG A 1 127 ? -2.473 -23.084 10.363 1.00 89.06 127 ARG A CA 1
ATOM 1002 C C . ARG A 1 127 ? -1.677 -23.586 9.168 1.00 89.06 127 ARG A C 1
ATOM 1004 O O . ARG A 1 127 ? -1.260 -22.772 8.355 1.00 89.06 127 ARG A O 1
ATOM 1011 N N . VAL A 1 128 ? -1.453 -24.898 9.083 1.00 91.38 128 VAL A N 1
ATOM 1012 C CA . VAL A 1 128 ? -0.695 -25.494 7.973 1.00 91.38 128 VAL A CA 1
ATOM 1013 C C . VAL A 1 128 ? -1.418 -25.241 6.655 1.00 91.38 128 VAL A C 1
ATOM 1015 O O . VAL A 1 128 ? -0.800 -24.747 5.722 1.00 91.38 128 VAL A O 1
ATOM 1018 N N . LEU A 1 129 ? -2.730 -25.482 6.602 1.00 92.94 129 LEU A N 1
ATOM 1019 C CA . LEU A 1 129 ? -3.536 -25.273 5.400 1.00 92.94 129 LEU A CA 1
ATOM 1020 C C . LEU A 1 129 ? -3.517 -23.813 4.936 1.00 92.94 129 LEU A C 1
ATOM 1022 O O . LEU A 1 129 ? -3.289 -23.562 3.757 1.00 92.94 129 LEU A O 1
ATOM 1026 N N . LEU A 1 130 ? -3.707 -22.855 5.848 1.00 92.69 130 LEU A N 1
ATOM 1027 C CA . LEU A 1 130 ? -3.677 -21.426 5.529 1.00 92.69 130 LEU A CA 1
ATOM 1028 C C . LEU A 1 130 ? -2.305 -20.994 5.017 1.00 92.69 130 LEU A C 1
ATOM 1030 O O . LEU A 1 130 ? -2.227 -20.316 3.999 1.00 92.69 130 LEU A O 1
ATOM 1034 N N . THR A 1 131 ? -1.225 -21.412 5.681 1.00 93.06 131 THR A N 1
ATOM 1035 C CA . THR A 1 131 ? 0.140 -21.107 5.235 1.00 93.06 131 THR A CA 1
ATOM 1036 C C . THR A 1 131 ? 0.424 -21.720 3.866 1.00 93.06 131 THR A C 1
ATOM 1038 O O . THR A 1 131 ? 0.891 -21.012 2.981 1.00 93.06 131 THR A O 1
ATOM 1041 N N . THR A 1 132 ? 0.115 -23.001 3.655 1.00 93.56 132 THR A N 1
ATOM 1042 C CA . THR A 1 132 ? 0.334 -23.667 2.364 1.00 93.56 132 THR A CA 1
ATOM 1043 C C . THR A 1 132 ? -0.483 -23.014 1.253 1.00 93.56 132 THR A C 1
ATOM 1045 O O . THR A 1 132 ? 0.070 -22.722 0.198 1.00 93.56 132 THR A O 1
ATOM 1048 N N . CYS A 1 133 ? -1.764 -22.724 1.494 1.00 94.00 133 CYS A N 1
ATOM 1049 C CA . CYS A 1 133 ? -2.622 -22.022 0.539 1.00 94.00 133 CYS A CA 1
ATOM 1050 C C . CYS A 1 133 ? -2.049 -20.645 0.184 1.00 94.00 133 CYS A C 1
ATOM 1052 O O . CYS A 1 133 ? -1.907 -20.328 -0.992 1.00 94.00 133 CYS A O 1
ATOM 1054 N N . TRP A 1 134 ? -1.637 -19.866 1.189 1.00 93.50 134 TRP A N 1
ATOM 1055 C CA . TRP A 1 134 ? -1.035 -18.551 0.984 1.00 93.50 134 TRP A CA 1
ATOM 1056 C C . TRP A 1 134 ? 0.200 -18.622 0.083 1.00 93.50 134 TRP A C 1
ATOM 1058 O O . TRP A 1 134 ? 0.272 -17.904 -0.912 1.00 93.50 134 TRP A O 1
ATOM 1068 N N . VAL A 1 135 ? 1.146 -19.522 0.387 1.00 92.88 135 VAL A N 1
ATOM 1069 C CA . VAL A 1 135 ? 2.363 -19.689 -0.423 1.00 92.88 135 VAL A CA 1
ATOM 1070 C C . VAL A 1 135 ? 2.013 -20.085 -1.857 1.00 92.88 135 VAL A C 1
ATOM 1072 O O . VAL A 1 135 ? 2.525 -19.471 -2.792 1.00 92.88 135 VAL A O 1
ATOM 1075 N N . LEU A 1 136 ? 1.114 -21.057 -2.044 1.00 94.69 136 LEU A N 1
ATOM 1076 C CA . LEU A 1 136 ? 0.700 -21.519 -3.372 1.00 94.69 136 LEU A CA 1
ATOM 1077 C C . LEU A 1 136 ? 0.037 -20.411 -4.194 1.00 94.69 136 LEU A C 1
ATOM 1079 O O . LEU A 1 136 ? 0.355 -20.266 -5.370 1.00 94.69 136 LEU A O 1
ATOM 1083 N N . VAL A 1 137 ? -0.833 -19.603 -3.583 1.00 92.31 137 VAL A N 1
ATOM 1084 C CA . VAL A 1 137 ? -1.468 -18.460 -4.255 1.00 92.31 137 VAL A CA 1
ATOM 1085 C C . VAL A 1 137 ? -0.421 -17.423 -4.652 1.00 92.31 137 VAL A C 1
ATOM 1087 O O . VAL A 1 137 ? -0.397 -17.005 -5.807 1.00 92.31 137 VAL A O 1
ATOM 1090 N N . THR A 1 13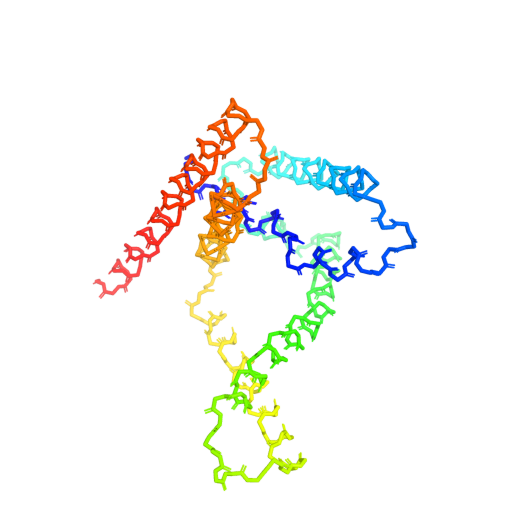8 ? 0.488 -17.049 -3.744 1.00 91.56 138 THR A N 1
ATOM 1091 C CA . THR A 1 138 ? 1.548 -16.075 -4.066 1.00 91.56 138 THR A CA 1
ATOM 1092 C C . THR A 1 138 ? 2.500 -16.579 -5.151 1.00 91.56 138 THR A C 1
ATOM 1094 O O . THR A 1 138 ? 2.886 -15.808 -6.023 1.00 91.56 138 THR A O 1
ATOM 1097 N N . MET A 1 139 ? 2.820 -17.877 -5.151 1.00 91.75 139 MET A N 1
ATOM 1098 C CA . MET A 1 139 ? 3.619 -18.510 -6.200 1.00 91.75 139 MET A CA 1
ATOM 1099 C C . MET A 1 139 ? 2.873 -18.518 -7.539 1.00 91.75 139 MET A C 1
ATOM 1101 O O . MET A 1 139 ? 3.462 -18.216 -8.570 1.00 91.75 139 MET A O 1
ATOM 1105 N N . GLY A 1 140 ? 1.574 -18.827 -7.529 1.00 92.25 140 GLY A N 1
ATOM 1106 C CA . GLY A 1 140 ? 0.728 -18.756 -8.718 1.00 92.25 140 GLY A CA 1
ATOM 1107 C C . GLY A 1 140 ? 0.750 -17.361 -9.336 1.00 92.25 140 GLY A C 1
ATOM 1108 O O . GLY A 1 140 ? 1.059 -17.227 -10.515 1.00 92.25 140 GLY A O 1
ATOM 1109 N N . ILE A 1 141 ? 0.515 -16.322 -8.530 1.00 88.69 141 ILE A N 1
ATOM 1110 C CA . ILE A 1 141 ? 0.571 -14.925 -8.991 1.00 88.69 141 ILE A CA 1
ATOM 1111 C C . ILE A 1 141 ? 1.942 -14.613 -9.603 1.00 88.69 141 ILE A C 1
ATOM 1113 O O . ILE A 1 141 ? 1.992 -14.090 -10.709 1.00 88.69 141 ILE A O 1
ATOM 1117 N N . ALA A 1 142 ? 3.038 -14.999 -8.943 1.00 89.00 142 ALA A N 1
ATOM 1118 C CA . ALA A 1 142 ? 4.392 -14.756 -9.444 1.00 89.00 142 ALA A CA 1
ATOM 1119 C C . ALA A 1 142 ? 4.694 -15.451 -10.788 1.00 89.00 142 ALA A C 1
ATOM 1121 O O . ALA A 1 142 ? 5.502 -14.949 -11.562 1.00 89.00 142 ALA A O 1
ATOM 1122 N N . MET A 1 143 ? 4.056 -16.589 -11.086 1.00 90.06 143 MET A N 1
ATOM 1123 C CA . MET A 1 143 ? 4.216 -17.277 -12.374 1.00 90.06 143 MET A CA 1
ATOM 1124 C C . MET A 1 143 ? 3.406 -16.635 -13.510 1.00 90.06 143 MET A C 1
ATOM 1126 O O . MET A 1 143 ? 3.811 -16.739 -14.665 1.00 90.06 143 MET A O 1
ATOM 1130 N N . PHE A 1 144 ? 2.267 -16.005 -13.206 1.00 86.06 144 PHE A N 1
ATOM 1131 C CA . PHE A 1 144 ? 1.354 -15.452 -14.217 1.00 86.06 144 PHE A CA 1
ATOM 1132 C C . PHE A 1 144 ? 1.466 -13.933 -14.404 1.00 86.06 144 PHE A C 1
ATOM 1134 O O . PHE A 1 144 ? 1.053 -13.425 -15.445 1.00 86.06 144 PHE A O 1
ATOM 1141 N N . VAL A 1 145 ? 2.005 -13.209 -13.422 1.00 84.00 145 VAL A N 1
ATOM 1142 C CA . VAL A 1 145 ? 2.133 -11.746 -13.440 1.00 84.00 145 VAL A CA 1
ATOM 1143 C C . VAL A 1 145 ? 3.615 -11.374 -13.331 1.00 84.00 145 VAL A C 1
ATOM 1145 O O . VAL A 1 145 ? 4.135 -11.257 -12.221 1.00 84.00 145 VAL A O 1
ATOM 1148 N N . PRO A 1 146 ? 4.320 -11.234 -14.469 1.00 77.00 146 PRO A N 1
ATOM 1149 C CA . PRO A 1 146 ? 5.745 -10.916 -14.475 1.00 77.00 146 PRO A CA 1
ATOM 1150 C C . PRO A 1 146 ? 6.032 -9.437 -14.169 1.00 77.00 146 PRO A C 1
ATOM 1152 O O . PRO A 1 146 ? 7.135 -9.124 -13.727 1.00 77.00 146 PRO A O 1
ATOM 1155 N N . ASP A 1 147 ? 5.066 -8.534 -14.382 1.00 84.12 147 ASP A N 1
ATOM 1156 C CA . ASP A 1 147 ? 5.229 -7.104 -14.110 1.00 84.12 147 ASP A CA 1
ATOM 1157 C C . ASP A 1 147 ? 4.737 -6.739 -12.701 1.00 84.12 147 ASP A C 1
ATOM 1159 O O . ASP A 1 147 ? 3.566 -6.896 -12.345 1.00 84.12 147 ASP A O 1
ATOM 1163 N N . ILE A 1 148 ? 5.649 -6.219 -11.879 1.00 86.56 148 ILE A N 1
ATOM 1164 C CA . ILE A 1 148 ? 5.344 -5.797 -10.509 1.00 86.56 148 ILE A CA 1
ATOM 1165 C C . ILE A 1 148 ? 4.442 -4.551 -10.463 1.00 86.56 148 ILE A C 1
ATOM 1167 O O . ILE A 1 148 ? 3.715 -4.358 -9.485 1.00 86.56 148 ILE A O 1
ATOM 1171 N N . SER A 1 149 ? 4.441 -3.718 -11.507 1.00 85.19 149 SER A N 1
ATOM 1172 C CA . SER A 1 149 ? 3.637 -2.491 -11.594 1.00 85.19 149 SER A CA 1
ATOM 1173 C C . SER A 1 149 ? 2.149 -2.786 -11.573 1.00 85.19 149 SER A C 1
ATOM 1175 O O . SER A 1 149 ? 1.400 -2.064 -10.919 1.00 85.19 149 SER A O 1
ATOM 1177 N N . GLU A 1 150 ? 1.720 -3.848 -12.255 1.00 83.31 150 GLU A N 1
ATOM 1178 C CA . GLU A 1 150 ? 0.318 -4.276 -12.299 1.00 83.31 150 GLU A CA 1
ATOM 1179 C C . GLU A 1 150 ? -0.170 -4.628 -10.892 1.00 83.31 150 GLU A C 1
ATOM 1181 O O . GLU A 1 150 ? -1.199 -4.133 -10.421 1.00 83.31 150 GLU A O 1
ATOM 1186 N N . VAL A 1 151 ? 0.634 -5.416 -10.172 1.00 87.06 151 VAL A N 1
ATOM 1187 C CA . VAL A 1 151 ? 0.351 -5.819 -8.792 1.00 87.06 151 VAL A CA 1
ATOM 1188 C C . VAL A 1 151 ? 0.332 -4.602 -7.864 1.00 87.06 151 VAL A C 1
ATOM 1190 O O . VAL A 1 151 ? -0.596 -4.453 -7.067 1.00 87.06 151 VAL A O 1
ATOM 1193 N N . ILE A 1 152 ? 1.314 -3.703 -7.976 1.00 88.62 152 ILE A N 1
ATOM 1194 C CA . ILE A 1 152 ? 1.387 -2.482 -7.161 1.00 88.62 152 ILE A CA 1
ATOM 1195 C C . ILE A 1 152 ? 0.209 -1.546 -7.453 1.00 88.62 152 ILE A C 1
ATOM 1197 O O . ILE A 1 152 ? -0.349 -0.969 -6.522 1.00 88.62 152 ILE A O 1
ATOM 1201 N N . SER A 1 153 ? -0.200 -1.405 -8.713 1.00 85.25 153 SER A N 1
ATOM 1202 C CA . SER A 1 153 ? -1.334 -0.565 -9.104 1.00 85.25 153 SER A CA 1
ATOM 1203 C C . SER A 1 153 ? -2.641 -1.081 -8.500 1.00 85.25 153 SER A C 1
ATOM 1205 O O . SER A 1 153 ? -3.414 -0.298 -7.935 1.00 85.25 153 SER A O 1
ATOM 1207 N N . LEU A 1 154 ? -2.860 -2.400 -8.542 1.00 85.19 154 LEU A N 1
ATOM 1208 C CA . LEU A 1 154 ? -4.035 -3.046 -7.957 1.00 85.19 154 LEU A CA 1
ATOM 1209 C C . LEU A 1 154 ? -4.049 -2.920 -6.428 1.00 85.19 154 LEU A C 1
ATOM 1211 O O . LEU A 1 154 ? -5.033 -2.455 -5.846 1.00 85.19 154 LEU A O 1
ATOM 1215 N N . ILE A 1 155 ? -2.952 -3.306 -5.769 1.00 89.19 155 ILE A N 1
ATOM 1216 C CA . ILE A 1 155 ? -2.846 -3.237 -4.306 1.00 89.19 155 ILE A CA 1
ATOM 1217 C C . ILE A 1 155 ? -2.932 -1.782 -3.845 1.00 89.19 155 ILE A C 1
ATOM 1219 O O . ILE A 1 155 ? -3.647 -1.497 -2.893 1.00 89.19 155 ILE A O 1
ATOM 1223 N N . GLY A 1 156 ? -2.292 -0.852 -4.550 1.00 88.44 156 GLY A N 1
ATOM 1224 C CA . GLY A 1 156 ? -2.366 0.580 -4.281 1.00 88.44 156 GLY A CA 1
ATOM 1225 C C . GLY A 1 156 ? -3.770 1.165 -4.427 1.00 88.44 156 GLY A C 1
ATOM 1226 O O . GLY A 1 156 ? -4.141 2.078 -3.686 1.00 88.44 156 GLY A O 1
ATOM 1227 N N . GLY A 1 157 ? -4.586 0.610 -5.327 1.00 87.75 157 GLY A N 1
ATOM 1228 C CA . GLY A 1 157 ? -6.014 0.903 -5.396 1.00 87.75 157 GLY A CA 1
ATOM 1229 C C . GLY A 1 157 ? -6.707 0.512 -4.094 1.00 87.75 157 GLY A C 1
ATOM 1230 O O . GLY A 1 157 ? -7.359 1.346 -3.466 1.00 87.75 157 GLY A O 1
ATOM 1231 N N . ILE A 1 158 ? -6.497 -0.723 -3.629 1.00 90.56 158 ILE A N 1
ATOM 1232 C CA . ILE A 1 158 ? -7.020 -1.207 -2.339 1.00 90.56 158 ILE A CA 1
ATOM 1233 C C . ILE A 1 158 ? -6.485 -0.352 -1.176 1.00 90.56 158 ILE A C 1
ATOM 1235 O O . ILE A 1 158 ? -7.245 0.011 -0.280 1.00 90.56 158 ILE A O 1
ATOM 1239 N N . SER A 1 159 ? -5.217 0.060 -1.202 1.00 90.62 159 SER A N 1
ATOM 1240 C CA . SER A 1 159 ? -4.632 0.983 -0.221 1.00 90.62 159 SER A CA 1
ATOM 1241 C C . SER A 1 159 ? -5.384 2.313 -0.155 1.00 90.62 159 SER A C 1
ATOM 1243 O O . SER A 1 159 ? -5.568 2.858 0.934 1.00 90.62 159 SER A O 1
ATOM 1245 N N . ALA A 1 160 ? -5.876 2.832 -1.286 1.00 90.12 160 ALA A N 1
ATOM 1246 C CA . ALA A 1 160 ? 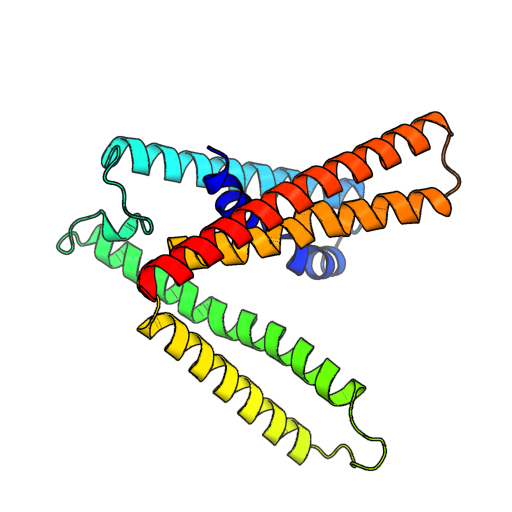-6.656 4.070 -1.317 1.00 90.12 160 ALA A CA 1
ATOM 1247 C C . ALA A 1 160 ? -7.961 3.962 -0.508 1.00 90.12 160 ALA A C 1
ATOM 1249 O O . ALA A 1 160 ? -8.393 4.947 0.098 1.00 90.12 160 ALA A O 1
ATOM 1250 N N . PHE A 1 161 ? -8.557 2.767 -0.419 1.00 90.19 161 PHE A N 1
ATOM 1251 C CA . PHE A 1 161 ? -9.688 2.527 0.476 1.00 90.19 161 PHE A CA 1
ATOM 1252 C C . PHE A 1 161 ? -9.293 2.764 1.939 1.00 90.19 161 PHE A C 1
ATOM 1254 O O . PHE A 1 161 ? -9.964 3.522 2.640 1.00 90.19 161 PHE A O 1
ATOM 1261 N N . PHE A 1 162 ? -8.183 2.181 2.394 1.00 90.69 162 PHE A N 1
ATOM 1262 C CA . PHE A 1 162 ? -7.750 2.299 3.788 1.00 90.69 162 PHE A CA 1
ATOM 1263 C C . PHE A 1 162 ? -7.161 3.670 4.141 1.00 90.69 162 PHE A C 1
ATOM 1265 O O . PHE A 1 162 ? -7.275 4.110 5.283 1.00 90.69 162 PHE A O 1
ATOM 1272 N N . ILE A 1 163 ? -6.570 4.375 3.174 1.00 93.19 163 ILE A N 1
ATOM 1273 C CA . ILE A 1 163 ? -5.943 5.689 3.392 1.00 93.19 163 ILE A CA 1
ATOM 1274 C C . ILE A 1 163 ? -6.960 6.832 3.321 1.00 93.19 163 ILE A C 1
ATOM 1276 O O . ILE A 1 163 ? -6.826 7.807 4.060 1.00 93.19 163 ILE A O 1
ATOM 1280 N N . PHE A 1 164 ? -7.975 6.730 2.460 1.00 93.81 164 PHE A N 1
ATOM 1281 C CA . PHE A 1 164 ? -8.917 7.826 2.224 1.00 93.81 164 PHE A CA 1
ATOM 1282 C C . PHE A 1 164 ? -10.348 7.495 2.648 1.00 93.81 164 PHE A C 1
ATOM 1284 O O . PHE A 1 164 ? -10.939 8.231 3.440 1.00 93.81 164 PHE A O 1
ATOM 1291 N N . ILE A 1 165 ? -10.910 6.392 2.145 1.00 94.06 165 ILE A N 1
ATOM 1292 C CA . ILE A 1 165 ? -12.333 6.070 2.328 1.00 94.06 165 ILE A CA 1
ATOM 1293 C C . ILE A 1 165 ? -12.618 5.721 3.788 1.00 94.06 165 ILE A C 1
ATOM 1295 O O . ILE A 1 165 ? -13.481 6.338 4.410 1.00 94.06 165 ILE A O 1
ATOM 1299 N N . PHE A 1 166 ? -11.880 4.766 4.351 1.00 93.69 166 PHE A N 1
ATOM 1300 C CA . PHE A 1 166 ? -12.079 4.293 5.717 1.00 93.69 166 PHE A CA 1
ATOM 1301 C C . PHE A 1 166 ? -11.947 5.415 6.766 1.00 93.69 166 PHE A C 1
ATOM 1303 O O . PHE A 1 166 ? -12.921 5.663 7.481 1.00 93.69 166 PHE A O 1
ATOM 1310 N N . PRO A 1 167 ? -10.830 6.169 6.849 1.00 93.50 167 PRO A N 1
ATOM 1311 C CA . PRO A 1 167 ? -10.714 7.261 7.813 1.00 93.50 167 PRO A CA 1
ATOM 1312 C C . PRO A 1 167 ? -11.685 8.410 7.520 1.00 93.50 167 PRO A C 1
ATOM 1314 O O . PRO A 1 167 ? -12.165 9.039 8.462 1.00 93.50 167 PRO A O 1
ATOM 1317 N N . GLY A 1 168 ? -12.026 8.668 6.252 1.00 94.06 168 GLY A N 1
ATOM 1318 C CA . GLY A 1 168 ? -13.045 9.651 5.884 1.00 94.06 168 GLY A CA 1
ATOM 1319 C C . GLY A 1 168 ? -14.429 9.284 6.428 1.00 94.06 168 GLY A C 1
ATOM 1320 O O . GLY A 1 168 ? -15.099 10.131 7.023 1.00 94.06 168 GLY A O 1
ATOM 1321 N N . LEU A 1 169 ? -14.829 8.013 6.313 1.00 94.69 169 LEU A N 1
ATOM 1322 C CA . LEU A 1 169 ? -16.071 7.495 6.896 1.00 94.69 169 LEU A CA 1
ATOM 1323 C C . LEU A 1 169 ? -16.041 7.577 8.423 1.00 94.69 169 LEU A C 1
ATOM 1325 O O . LEU A 1 169 ? -16.989 8.082 9.025 1.00 94.69 169 LEU A O 1
ATOM 1329 N N . CYS A 1 170 ? -14.945 7.146 9.052 1.00 93.56 170 CYS A N 1
ATOM 1330 C CA . CYS A 1 170 ? -14.774 7.260 10.499 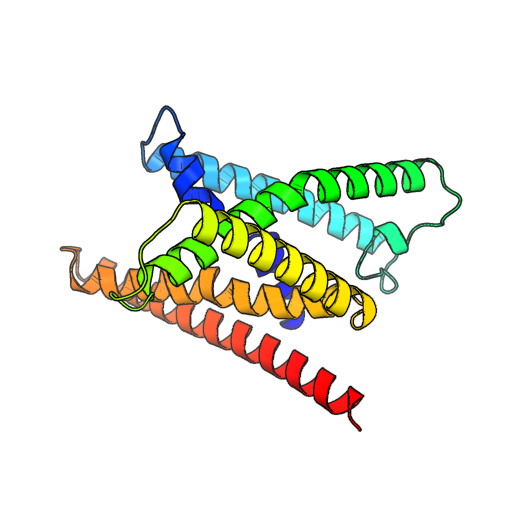1.00 93.56 170 CYS A CA 1
ATOM 1331 C C . CYS A 1 170 ? -14.896 8.713 10.972 1.00 93.56 170 CYS A C 1
ATOM 1333 O O . CYS A 1 170 ? -15.558 8.962 11.977 1.00 93.56 170 CYS A O 1
ATOM 1335 N N . LEU A 1 171 ? -14.313 9.671 10.245 1.00 93.31 171 LEU A N 1
ATOM 1336 C CA . LEU A 1 171 ? -14.382 11.091 10.585 1.00 93.31 171 LEU A CA 1
ATOM 1337 C C . LEU A 1 171 ? -15.815 11.626 10.491 1.00 93.31 171 LEU A C 1
ATOM 1339 O O . LEU A 1 171 ? -16.282 12.282 11.420 1.00 93.31 171 LEU A O 1
ATOM 1343 N N . VAL A 1 172 ? -16.536 11.316 9.410 1.00 93.25 172 VAL A N 1
ATOM 1344 C CA . VAL A 1 172 ? -17.936 11.740 9.237 1.00 93.25 172 VAL A CA 1
ATOM 1345 C C . VAL A 1 172 ? -18.826 11.151 10.334 1.00 93.25 172 VAL A C 1
ATOM 1347 O O . VAL A 1 172 ? -19.617 11.886 10.926 1.00 93.25 172 VAL A O 1
ATOM 1350 N N . CYS A 1 173 ? -18.671 9.862 10.646 1.00 92.69 173 CYS A N 1
ATOM 1351 C CA . CYS A 1 173 ? -19.425 9.193 11.706 1.00 92.69 173 CYS A CA 1
ATOM 1352 C C . CYS A 1 173 ? -19.090 9.754 13.097 1.00 92.69 173 CYS A C 1
ATOM 1354 O O . CYS A 1 173 ? -20.001 10.070 13.859 1.00 92.69 173 CYS A O 1
ATOM 1356 N N . ALA A 1 174 ? -17.808 9.953 13.418 1.00 91.56 174 ALA A N 1
ATOM 1357 C CA . ALA A 1 174 ? -17.381 10.502 14.709 1.00 91.56 174 ALA A CA 1
ATOM 1358 C C . ALA A 1 174 ? -17.922 11.922 14.941 1.00 91.56 174 ALA A C 1
ATOM 1360 O O . ALA A 1 174 ? -18.313 12.281 16.049 1.00 91.56 174 ALA A O 1
ATOM 1361 N N . MET A 1 175 ? -18.023 12.731 13.884 1.00 91.81 175 MET A N 1
ATOM 1362 C CA . MET A 1 175 ? -18.607 14.072 13.970 1.00 91.81 175 MET A CA 1
ATOM 1363 C C . MET A 1 175 ? -20.121 14.073 14.218 1.00 91.81 175 MET A C 1
ATOM 1365 O O . MET A 1 175 ? -20.684 15.135 14.482 1.00 91.81 175 MET A O 1
ATOM 1369 N N . GLN A 1 176 ? -20.803 12.926 14.139 1.00 87.62 176 GLN A N 1
ATOM 1370 C CA . GLN A 1 176 ? -22.209 12.814 14.540 1.00 87.62 176 GLN A CA 1
ATOM 1371 C C . GLN A 1 176 ? -22.379 12.634 16.049 1.00 87.62 176 GLN A C 1
ATOM 1373 O O . GLN A 1 176 ? -23.403 13.058 16.583 1.00 87.62 176 GLN A O 1
ATOM 1378 N N . THR A 1 177 ? -21.387 12.046 16.721 1.00 87.88 177 THR A N 1
ATOM 1379 C CA . THR A 1 177 ? -21.445 11.690 18.145 1.00 87.88 177 THR A CA 1
ATOM 1380 C C . THR A 1 177 ? -20.695 12.671 19.042 1.00 87.88 177 THR A C 1
ATOM 1382 O O . THR A 1 177 ? -21.103 12.884 20.180 1.00 87.88 177 THR A O 1
ATOM 1385 N N . GLU A 1 178 ? -19.615 13.280 18.548 1.00 89.25 178 GLU A N 1
ATOM 1386 C CA . GLU A 1 178 ? -18.738 14.126 19.362 1.00 89.25 178 GLU A CA 1
ATOM 1387 C C . GLU A 1 178 ? -19.271 15.564 19.541 1.00 89.25 178 GLU A C 1
ATOM 1389 O O . GLU A 1 178 ? -19.673 16.212 18.564 1.00 89.25 178 GLU A O 1
ATOM 1394 N N . PRO A 1 179 ? -19.230 16.125 20.767 1.00 86.81 179 PRO A N 1
ATOM 1395 C CA . PRO A 1 179 ? -19.658 17.492 21.042 1.00 86.81 179 PRO A CA 1
ATOM 1396 C C . PRO A 1 179 ? -18.580 18.507 20.618 1.00 86.81 179 PRO A C 1
ATOM 1398 O O . PRO A 1 179 ? -17.829 19.038 21.435 1.00 86.81 179 PRO A O 1
ATOM 1401 N N . VAL A 1 180 ? -18.507 18.797 19.318 1.00 91.75 180 VAL A N 1
ATOM 1402 C CA . VAL A 1 180 ? -17.608 19.808 18.730 1.00 91.75 180 VAL A CA 1
ATOM 1403 C C . VAL A 1 180 ? -18.365 21.056 18.265 1.00 91.75 180 VAL A C 1
ATOM 1405 O O . VAL A 1 180 ? -19.570 21.030 18.017 1.00 91.75 180 VAL A O 1
ATOM 1408 N N . SER A 1 181 ? -17.652 22.177 18.110 1.00 92.12 181 SER A N 1
ATOM 1409 C CA . SER A 1 181 ? -18.252 23.411 17.586 1.00 92.12 181 SER A CA 1
ATOM 1410 C C . SER A 1 181 ? -18.815 23.214 16.171 1.00 92.12 181 SER A C 1
ATOM 1412 O O . SER A 1 181 ? -18.222 22.521 15.345 1.00 92.12 181 SER A O 1
ATOM 1414 N N . LEU A 1 182 ? -19.944 23.864 15.866 1.00 88.56 182 LEU A N 1
ATOM 1415 C CA . LEU A 1 182 ? -20.643 23.734 14.577 1.00 88.56 182 LEU A CA 1
ATOM 1416 C C . LEU A 1 182 ? -19.732 23.996 13.369 1.00 88.56 182 LEU A C 1
ATOM 1418 O O . LEU A 1 182 ? -19.773 23.247 12.397 1.00 88.56 182 LEU A O 1
ATOM 1422 N N . ARG A 1 183 ? -18.886 25.032 13.433 1.00 92.12 183 ARG A N 1
ATOM 1423 C CA . ARG A 1 183 ? -17.953 25.361 12.343 1.00 92.12 183 ARG A CA 1
ATOM 1424 C C . ARG A 1 183 ? -16.929 24.251 12.129 1.00 92.12 183 ARG A C 1
ATOM 1426 O O . ARG A 1 183 ? -16.750 23.803 11.004 1.00 92.12 183 ARG A O 1
ATOM 1433 N N . LEU A 1 184 ? -16.299 23.782 13.207 1.00 91.06 184 LEU A N 1
ATOM 1434 C CA . LEU A 1 184 ? -15.303 22.715 13.131 1.00 91.06 1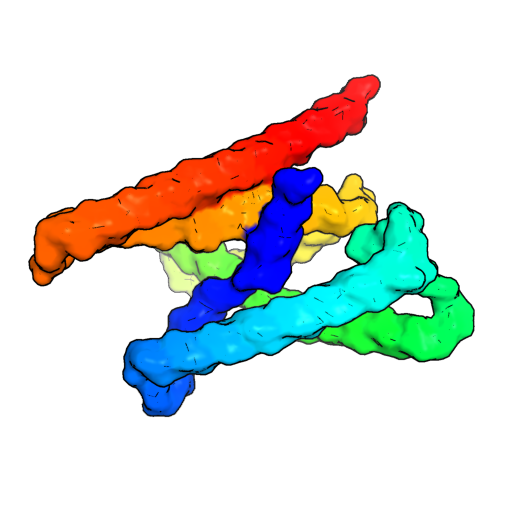84 LEU A CA 1
ATOM 1435 C C . LEU A 1 184 ? -15.928 21.404 12.640 1.00 91.06 184 LEU A C 1
ATOM 1437 O O . LEU A 1 184 ? -15.338 20.731 11.801 1.00 91.06 184 LEU A O 1
ATOM 1441 N N . ARG A 1 185 ? -17.145 21.088 13.096 1.00 92.19 185 ARG A N 1
ATOM 1442 C CA . ARG A 1 185 ? -17.917 19.926 12.647 1.00 92.19 185 ARG A CA 1
ATOM 1443 C C . ARG A 1 185 ? -18.113 19.929 11.134 1.00 92.19 185 ARG A C 1
ATOM 1445 O O . ARG A 1 185 ? -17.783 18.948 10.478 1.00 92.19 185 ARG A O 1
ATOM 1452 N N . TRP A 1 186 ? -18.615 21.033 10.577 1.00 92.94 186 TRP A N 1
ATOM 1453 C CA . TRP A 1 186 ? -18.815 21.157 9.133 1.00 92.94 186 TRP A CA 1
ATOM 1454 C C . TRP A 1 186 ? -17.495 21.089 8.361 1.00 92.94 186 TRP A C 1
ATOM 1456 O O . TRP A 1 186 ? -17.433 20.380 7.362 1.00 92.94 186 TRP A O 1
ATOM 1466 N N . CYS A 1 187 ? -16.427 21.731 8.846 1.00 93.94 187 CYS A N 1
ATOM 1467 C CA . CYS A 1 187 ? -15.104 21.621 8.225 1.00 93.94 187 CYS A CA 1
ATOM 1468 C C . CYS A 1 187 ? -14.605 20.166 8.174 1.00 93.94 187 CYS A C 1
ATOM 1470 O O . CYS A 1 187 ? -14.137 19.718 7.130 1.00 93.94 187 CYS A O 1
ATOM 1472 N N . LEU A 1 188 ? -14.728 19.418 9.274 1.00 93.81 188 LEU A N 1
ATOM 1473 C CA . LEU A 1 188 ? -14.279 18.024 9.356 1.00 93.81 188 LEU A CA 1
ATOM 1474 C C . LEU A 1 188 ? -15.152 17.076 8.524 1.00 93.81 188 LEU A C 1
ATOM 1476 O O . LEU A 1 188 ? -14.620 16.167 7.892 1.00 93.81 188 LEU A O 1
ATOM 1480 N N . ILE A 1 189 ? -16.467 17.304 8.464 1.00 93.94 189 ILE A N 1
ATOM 1481 C CA . ILE A 1 189 ? -17.372 16.534 7.597 1.00 93.94 189 ILE A CA 1
ATOM 1482 C C . ILE A 1 189 ? -17.040 16.776 6.124 1.00 93.94 189 ILE A C 1
ATOM 1484 O O . ILE A 1 189 ? -16.939 15.815 5.365 1.00 93.94 18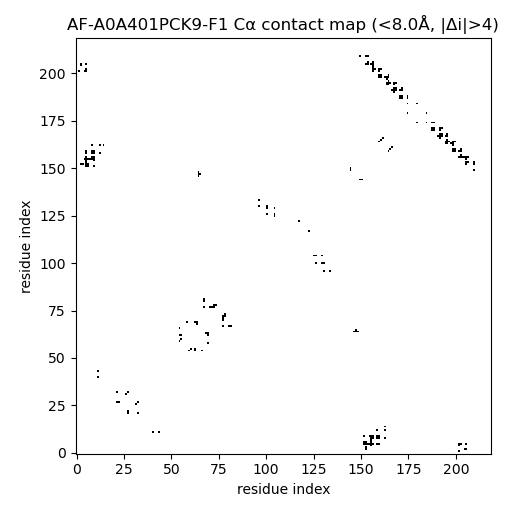9 ILE A O 1
ATOM 1488 N N . VAL A 1 190 ? -16.840 18.034 5.716 1.00 95.50 190 VAL A N 1
ATOM 1489 C CA . VAL A 1 190 ? -16.454 18.367 4.336 1.00 95.50 190 VAL A CA 1
ATOM 1490 C C . VAL A 1 190 ? -15.108 17.733 3.994 1.00 95.50 190 VAL A C 1
ATOM 1492 O O . VAL A 1 190 ? -14.983 17.115 2.942 1.00 95.50 190 VAL A O 1
ATOM 1495 N N . TRP A 1 191 ? -14.127 17.806 4.896 1.00 95.62 191 TRP A N 1
ATOM 1496 C CA . TRP A 1 191 ? -12.836 17.141 4.714 1.00 95.62 191 TRP A CA 1
ATOM 1497 C C . TRP A 1 191 ? -12.980 15.622 4.548 1.00 95.62 191 TRP A C 1
ATOM 1499 O O . TRP A 1 191 ? -12.420 15.049 3.615 1.00 95.62 191 TRP A O 1
ATOM 1509 N N . GLY A 1 192 ? -13.774 14.973 5.405 1.00 95.19 192 GLY A N 1
ATOM 1510 C CA . GLY A 1 192 ? -14.063 13.542 5.303 1.00 95.19 192 GLY A CA 1
ATOM 1511 C C . GLY A 1 192 ? -14.760 13.172 3.992 1.00 95.19 192 GLY A C 1
ATOM 1512 O O . GLY A 1 192 ? -14.365 12.208 3.343 1.00 95.19 192 GLY A O 1
ATOM 1513 N N . ALA A 1 193 ? -15.738 13.967 3.551 1.00 95.44 193 ALA A N 1
ATOM 1514 C CA . ALA A 1 193 ? -16.431 13.762 2.280 1.00 95.44 193 ALA A CA 1
ATOM 1515 C C . ALA A 1 193 ? -15.488 13.904 1.075 1.00 95.44 193 ALA A C 1
ATOM 1517 O O . ALA A 1 193 ? -15.521 13.069 0.174 1.00 95.44 193 ALA A O 1
ATOM 1518 N N . VAL A 1 194 ? -14.612 14.914 1.077 1.00 96.00 194 VAL A N 1
ATOM 1519 C CA . VAL A 1 194 ? -13.585 15.089 0.038 1.00 96.00 194 VAL A CA 1
ATOM 1520 C C . VAL A 1 194 ? -12.630 13.897 0.019 1.00 96.00 194 VAL A C 1
ATOM 1522 O O . VAL A 1 194 ? -12.381 13.349 -1.052 1.00 96.00 194 VAL A O 1
ATOM 1525 N N . ALA A 1 195 ? -12.155 13.440 1.182 1.00 94.62 195 ALA A N 1
ATOM 1526 C CA . ALA A 1 195 ? -11.300 12.259 1.271 1.00 94.62 195 ALA A CA 1
ATOM 1527 C C . ALA A 1 195 ? -11.992 11.015 0.688 1.00 94.62 195 ALA A C 1
ATOM 1529 O O . ALA A 1 195 ? -11.406 10.332 -0.147 1.00 94.62 195 ALA A O 1
ATOM 1530 N N . ILE A 1 196 ? -13.256 10.762 1.042 1.00 96.19 196 ILE A N 1
ATOM 1531 C CA . ILE A 1 196 ? -14.034 9.643 0.487 1.00 96.19 196 ILE A CA 1
ATOM 1532 C C . ILE A 1 196 ? -14.149 9.757 -1.036 1.00 96.19 196 ILE A C 1
ATOM 1534 O O . ILE A 1 196 ? -13.881 8.779 -1.729 1.00 96.19 196 ILE A O 1
ATOM 1538 N N . LEU A 1 197 ? -14.508 10.928 -1.570 1.00 95.50 197 LEU A N 1
ATOM 1539 C CA . LEU A 1 197 ? -14.645 11.137 -3.016 1.00 95.50 197 LEU A CA 1
ATOM 1540 C C . LEU A 1 197 ? -13.323 10.890 -3.753 1.00 95.50 197 LEU A C 1
ATOM 1542 O O . LEU A 1 197 ? -13.309 10.182 -4.760 1.00 95.50 197 LEU A O 1
ATOM 1546 N N . CYS A 1 198 ? -12.211 11.413 -3.231 1.00 92.44 198 CYS A N 1
ATOM 1547 C CA . CYS A 1 198 ? -10.880 11.150 -3.774 1.00 92.44 198 CYS A CA 1
ATOM 1548 C C . CYS A 1 198 ? -10.536 9.657 -3.724 1.00 92.44 198 CYS A C 1
ATOM 1550 O O . CYS A 1 198 ? -10.085 9.101 -4.723 1.00 92.44 198 CYS A O 1
ATOM 1552 N N . GLY A 1 199 ? -10.788 8.994 -2.595 1.00 92.31 199 GLY A N 1
ATOM 1553 C CA . GLY A 1 199 ? -10.534 7.566 -2.428 1.00 92.31 199 GLY A CA 1
ATOM 1554 C C . GLY A 1 199 ? -11.345 6.702 -3.392 1.00 92.31 199 GLY A C 1
ATOM 1555 O O . GLY A 1 199 ? -10.784 5.816 -4.030 1.00 92.31 199 GLY A O 1
ATOM 1556 N N . VAL A 1 200 ? -12.641 6.989 -3.553 1.00 93.62 200 VAL A N 1
ATOM 1557 C CA . VAL A 1 200 ? -13.529 6.285 -4.496 1.00 93.62 200 VAL A CA 1
ATOM 1558 C C . VAL A 1 200 ? -13.057 6.482 -5.933 1.00 93.62 200 VAL A C 1
ATOM 1560 O O . VAL A 1 200 ? -13.024 5.520 -6.697 1.00 93.62 200 VAL A O 1
ATOM 1563 N N . PHE A 1 201 ? -12.647 7.699 -6.296 1.00 91.88 201 PHE A N 1
ATOM 1564 C CA . PHE A 1 201 ? -12.099 7.976 -7.620 1.00 91.88 201 PHE A CA 1
ATOM 1565 C C . PHE A 1 201 ? -10.808 7.187 -7.886 1.00 91.88 201 PHE A C 1
ATOM 1567 O O . PHE A 1 201 ? -10.706 6.527 -8.917 1.00 91.88 201 PHE A O 1
ATOM 1574 N N . ILE A 1 202 ? -9.848 7.203 -6.953 1.00 90.56 202 ILE A N 1
ATOM 1575 C CA . ILE A 1 202 ? -8.567 6.487 -7.095 1.00 90.56 202 ILE A CA 1
ATOM 1576 C C . ILE A 1 202 ? -8.797 4.973 -7.173 1.00 90.56 202 ILE A C 1
ATOM 1578 O O . ILE A 1 202 ? -8.266 4.313 -8.067 1.00 90.56 202 ILE A O 1
ATOM 1582 N N . PHE A 1 203 ? -9.616 4.428 -6.270 1.00 89.69 203 PHE A N 1
ATOM 1583 C CA . PHE A 1 203 ? -9.963 3.007 -6.251 1.00 89.69 203 PHE A CA 1
ATOM 1584 C C . PHE A 1 203 ? -10.670 2.583 -7.544 1.00 89.69 203 PHE A C 1
ATOM 1586 O O . PHE A 1 203 ? -10.305 1.577 -8.153 1.00 89.69 203 PHE A O 1
ATOM 1593 N N . GLY A 1 204 ? -11.644 3.378 -7.996 1.00 89.06 204 GLY A N 1
ATOM 1594 C CA . GLY A 1 204 ? -12.373 3.138 -9.237 1.00 89.06 204 GLY A CA 1
ATOM 1595 C C . GLY A 1 204 ? -11.464 3.179 -10.463 1.00 89.06 204 GLY A C 1
ATOM 1596 O O . GLY A 1 204 ? -11.542 2.288 -11.304 1.00 89.06 204 GLY A O 1
ATOM 1597 N N . GLN A 1 205 ? -10.559 4.158 -10.542 1.00 88.44 205 GLN A N 1
ATOM 1598 C CA . GLN A 1 205 ? -9.615 4.274 -11.653 1.00 88.44 205 GLN A CA 1
ATOM 1599 C C . GLN A 1 205 ? -8.628 3.102 -11.691 1.00 88.44 205 GLN A C 1
ATOM 1601 O O . GLN A 1 205 ? -8.446 2.520 -12.758 1.00 88.44 205 GLN A O 1
ATOM 1606 N N . SER A 1 206 ? -8.036 2.724 -10.552 1.00 86.38 206 SER A N 1
ATOM 1607 C CA . SER A 1 206 ? -7.133 1.565 -10.459 1.00 86.38 206 SER A CA 1
ATOM 1608 C C . SER A 1 206 ? -7.841 0.268 -10.877 1.00 86.38 206 SER A C 1
ATOM 1610 O O . SER A 1 206 ? -7.341 -0.466 -11.729 1.00 86.38 206 SER A O 1
ATOM 1612 N N . THR A 1 207 ? -9.057 0.039 -10.370 1.00 84.44 207 THR A N 1
ATOM 1613 C CA . THR A 1 207 ? -9.850 -1.156 -10.700 1.00 84.44 207 THR A CA 1
ATOM 1614 C C . THR A 1 207 ? -10.236 -1.195 -12.179 1.00 84.44 207 THR A C 1
ATOM 1616 O O . THR A 1 207 ? -10.150 -2.246 -12.808 1.00 84.44 207 THR A O 1
ATOM 1619 N N . ALA A 1 208 ? -10.638 -0.058 -12.756 1.00 86.31 208 ALA A N 1
ATOM 1620 C CA . ALA A 1 208 ? -10.989 0.030 -14.172 1.00 86.31 208 ALA A CA 1
ATOM 1621 C C . ALA A 1 208 ? -9.784 -0.255 -15.078 1.00 86.31 208 ALA A C 1
ATOM 1623 O O . ALA A 1 208 ? -9.922 -0.976 -16.062 1.00 86.31 208 ALA A O 1
ATOM 1624 N N . THR A 1 209 ? -8.602 0.264 -14.734 1.00 83.50 209 THR A N 1
ATOM 1625 C CA . THR A 1 209 ? -7.367 -0.017 -15.477 1.00 83.50 209 THR A CA 1
ATOM 1626 C C . THR A 1 209 ? -7.009 -1.498 -15.418 1.00 83.50 209 THR A C 1
ATOM 1628 O O . THR A 1 209 ? -6.821 -2.102 -16.469 1.00 83.50 209 THR A O 1
ATOM 1631 N N . ALA A 1 210 ? -7.023 -2.105 -14.227 1.00 79.06 210 ALA A N 1
ATOM 1632 C CA . ALA A 1 210 ? -6.754 -3.535 -14.076 1.00 79.06 210 ALA A CA 1
ATOM 1633 C C . ALA A 1 210 ? -7.767 -4.408 -14.844 1.00 79.06 210 ALA A C 1
ATOM 1635 O O . ALA A 1 210 ? -7.404 -5.427 -15.428 1.00 79.06 210 ALA A O 1
ATOM 1636 N N . ALA A 1 211 ? -9.043 -4.007 -14.874 1.00 82.12 211 ALA A N 1
ATOM 1637 C CA . ALA A 1 211 ? -10.075 -4.719 -15.622 1.00 82.12 211 ALA A CA 1
ATOM 1638 C C . ALA A 1 211 ? -9.862 -4.638 -17.141 1.00 82.12 211 ALA A C 1
ATOM 1640 O O . ALA A 1 211 ? -10.021 -5.648 -17.823 1.00 82.12 211 ALA A O 1
ATOM 164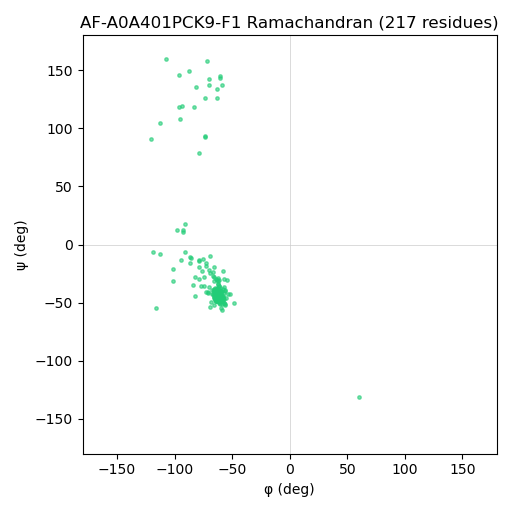1 N N . MET A 1 212 ? -9.497 -3.467 -17.673 1.00 84.19 212 MET A N 1
ATOM 1642 C CA . MET A 1 212 ? -9.217 -3.311 -19.107 1.00 84.19 212 MET A CA 1
ATOM 1643 C C . MET A 1 212 ? -8.010 -4.143 -19.538 1.00 84.19 212 MET A C 1
ATOM 1645 O O . MET A 1 212 ? -8.083 -4.839 -20.544 1.00 84.19 212 MET A O 1
ATOM 1649 N N . GLU A 1 213 ? -6.948 -4.145 -18.739 1.00 80.00 213 GLU A N 1
ATOM 1650 C CA . GLU A 1 213 ? -5.738 -4.923 -19.010 1.00 80.00 213 GLU A CA 1
ATOM 1651 C C . GLU A 1 213 ? -6.007 -6.437 -19.005 1.00 80.00 213 GLU A C 1
ATOM 1653 O O . GLU A 1 213 ? -5.517 -7.175 -19.859 1.00 80.00 213 GLU A O 1
ATOM 1658 N N . LEU A 1 214 ? -6.867 -6.910 -18.097 1.00 76.12 214 LEU A N 1
ATOM 1659 C CA . LEU A 1 214 ? -7.306 -8.305 -18.089 1.00 76.12 214 LEU A CA 1
ATOM 1660 C C . LEU A 1 214 ? -8.135 -8.658 -19.334 1.00 76.12 214 LEU A C 1
ATOM 1662 O O . LEU A 1 214 ? -7.988 -9.754 -19.872 1.00 76.12 214 LEU A O 1
ATOM 1666 N N . ILE A 1 215 ? -9.008 -7.751 -19.781 1.00 83.44 215 ILE A N 1
ATOM 1667 C CA . ILE A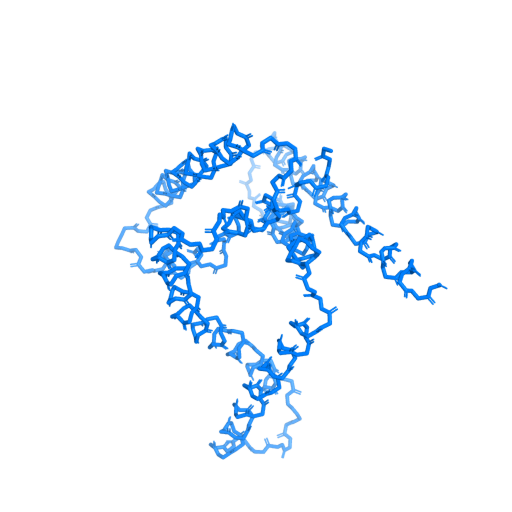 1 215 ? -9.831 -7.951 -20.981 1.00 83.44 215 ILE A CA 1
ATOM 1668 C C . ILE A 1 215 ? -8.948 -8.021 -22.229 1.00 83.44 215 ILE A C 1
ATOM 1670 O O . ILE A 1 215 ? -9.144 -8.918 -23.044 1.00 83.44 215 ILE A O 1
ATOM 1674 N N . GLU A 1 216 ? -7.959 -7.137 -22.362 1.00 82.88 216 GLU A N 1
ATOM 1675 C CA . GLU A 1 216 ? -7.019 -7.156 -23.490 1.00 82.88 216 GLU A CA 1
ATOM 1676 C C . GLU A 1 216 ? -6.192 -8.444 -23.546 1.00 82.88 216 GLU A C 1
ATOM 1678 O O . GLU A 1 216 ? -5.917 -8.937 -24.630 1.00 82.88 216 GLU A O 1
ATOM 1683 N N . ARG A 1 217 ? -5.844 -9.041 -22.400 1.00 75.94 217 ARG A N 1
ATOM 1684 C CA . ARG A 1 217 ? -5.131 -10.332 -22.361 1.00 75.94 217 ARG A CA 1
ATOM 1685 C C . ARG A 1 217 ? -5.987 -11.539 -22.747 1.00 75.94 217 ARG A C 1
ATOM 1687 O O . ARG A 1 217 ? -5.435 -12.609 -22.998 1.00 75.94 217 ARG A O 1
ATOM 1694 N N . LEU A 1 218 ? -7.313 -11.408 -22.711 1.00 73.25 218 LEU A N 1
ATOM 1695 C CA . LEU A 1 218 ? -8.257 -12.490 -23.013 1.00 73.25 218 LEU A CA 1
ATOM 1696 C C . LEU A 1 218 ? -8.732 -12.491 -24.474 1.00 73.25 218 LEU A C 1
ATOM 1698 O O . LEU A 1 218 ? -9.348 -13.475 -24.890 1.00 73.25 218 LEU A O 1
ATOM 1702 N N . ILE A 1 219 ? -8.482 -11.410 -25.219 1.00 72.50 219 ILE A N 1
ATOM 1703 C CA . ILE A 1 219 ? -8.837 -11.236 -26.638 1.00 72.50 219 ILE A CA 1
ATOM 1704 C C . ILE A 1 219 ? -7.607 -11.515 -27.502 1.00 72.50 219 ILE A C 1
ATOM 1706 O O . ILE A 1 219 ? -7.777 -12.209 -28.530 1.00 72.50 219 ILE A O 1
#

Mean predicted aligned error: 5.97 Å

pLDDT: mean 89.67, std 6.39, range [54.59, 97.56]

Solvent-accessible surface area (backbone atoms only — not comparable to full-atom values): 12121 Å² total; per-residue (Å²): 121,76,78,53,51,22,44,50,36,44,74,67,66,56,67,88,54,42,62,63,51,52,72,68,42,92,69,72,50,65,72,54,49,52,52,53,52,52,54,52,51,51,52,50,49,51,54,54,49,52,52,52,49,52,48,39,73,72,45,52,91,73,53,43,89,52,60,77,74,60,52,67,88,84,42,67,70,54,51,51,50,53,48,54,52,49,52,48,50,64,64,46,47,62,58,53,51,49,54,56,46,52,55,53,51,51,50,56,61,72,73,47,65,88,87,60,79,94,41,76,67,55,56,50,51,50,50,51,51,52,52,52,50,50,53,52,52,54,51,51,47,57,74,75,48,84,57,66,56,63,55,41,30,48,51,4,12,57,34,24,38,65,71,21,29,49,54,13,51,52,43,40,56,48,56,74,75,53,96,64,57,70,68,58,41,53,53,47,36,53,50,13,51,52,32,28,54,53,15,52,52,49,28,50,51,31,50,52,51,56,51,50,55,54,50,62,75,74,110

Foldseek 3Di:
DLLCQLLVLLLQPPVVCLVVVLVPDPDNDPVVSVVVSVVVSVVSVVVVVVVVVVLCVVQPPNQAPPNLVVDDPPDPVSVVVVVVVVVVCVVCVVVVLVVVLVVVLVVCVVPDDPPDDDDPVVSVVSSVVSSVVVVVVVVVCVVPPVGVSLVSLLVSLVSLCVVQQVVLVVQLVVLVPDPDDPVVSVVSNVRSVVSNVVSCVSNVVSVVVSVVVVVVVVD

InterPro domains:
  IPR013057 Amino acid transporter, transmembrane domain [PF01490] (2-208)

Sequence (219 aa):
MFTVVPTICFGFQCHEASVAIYSSMRNRKLSHWILISVLSMIACLLIYSITGMYGYLTFGTDVAADILMSYPDNEVLIIIGRLLFGISIITIYPIILHLGRSVIQELCVRYRPQDVVLTAAYEKRLRVLLTTCWVLVTMGIAMFVPDISEVISLIGGISAFFIFIFPGLCLVCAMQTEPVSLRLRWCLIVWGAVAILCGVFIFGQSTATAAMELIERLI

Secondary structure (DSSP, 8-state):
-GGGHHHHHHHT--HHHHHHHHHH-S---HHHHHHHHHHHHHHHHHHHHHHHHHHHHHHGGG--SSGGGTS-TT-HHHHHHHHHHHHHHHHHHHHHHHHHHHHHHHHHHHTS-TTS---HHHHHHHHHHHHHHHHHHHHHHHHH---HHHHHHHHHHHHHIIIIIHHHHHHHHHHHHS---HHHHHHHHHHHHHHHHHHHHHHHHHHHHHHHHHHHHH-